Protein AF-A0A0V0QZ44-F1 (afdb_monomer_lite)

Radius of gyration: 33.48 Å; chains: 1; bounding box: 88×103×74 Å

Secondary structure (DSSP, 8-state):
-HHHHHHHHHHHHHHTTEE-S---GGGEEE--GGGTT-EEE--GGG-EE-B-TTT-PBPPP---PPP-S-TTT--HHHHTTPPP-HHHHHHHHHHHHHHHHHSS-TTSS---SSHHHHHHHHHHHHHTS-HHHHTTTS-HHHHHHHHHHHH--TTPPP-HHHHHHHHHHHHHHTT---S---GGGSPPTT--TTTGGGS--S------PPPPPTT-----------HHHHHHHHHHHTTHHHHHHHHHHHHHHHHHHHHHHHHHHHHHHHHHHHHHHHHHHHHHHHHHHHHHHHHTTSSSS-SS-----------

Organism: Pseudocohnilembus persalinus (NCBI:txid266149)

Sequence (315 aa):
MLADQLISRIETIHSKGYIHRDVKPENFLIGMGKSANIIYLIDFGLSKKYRDSRNNQHIPYRENKSLIGTARYATVNSHLGMEQSRRDDIESIGYLLVYFLKGSLPWQGIKATDKQDKYNKIMEKKLSTSSEILCKGLPIEFSIYMSYSRNLKFEEKPDYLYLRKMFKELFVRRNFEWNYMYDWCYPSDNIDLDDISKNNNDQKFDKTYVKKNTDGEIKFKLTINTQGMYEERESKTNNNLLDQRDEFNQHEQMINSDYQKNEENISEEKLQNNYNNDQNNTNSNQNSQQKENSSNNKDTGSMIAQQENVKNDAF

Foldseek 3Di:
DVLLQLLVQLVVVVVVQKGQLADAPVQWDADDDVRNLHIDGDDSVVMDRQADPPPRHGDDKDAPAAQDYDLQLFDLCSLRRIDAASLRSQLSSLSRVLCVVVVDFPLPPDDAPDDNRSSVSSSVSNVPQQLCNSQPPHPCLSSVSNVLSVPADRSHDDPSVVNSVSVVVVCVVVVHDPPSDDPVNDPDPDDPVVVVVPPDDDDDDPDPDDDDDPPPDDDDPPPDPPPVPVVVPPVPPVVVVPVVVVVVVVVVVVVVVVVVVVVVVVVVVVVVVVVVVVVVVVVVVVVVVVVVVVVVPPPPPPDDDDDDDDDDDDD

Structure (mmCIF, N/CA/C/O backbone):
data_AF-A0A0V0QZ44-F1
#
_entry.id   AF-A0A0V0QZ44-F1
#
loop_
_atom_site.group_PDB
_atom_site.id
_atom_site.type_symbol
_atom_site.label_atom_id
_atom_site.label_alt_id
_atom_site.label_comp_id
_atom_site.label_asym_id
_atom_site.label_entity_id
_atom_site.label_seq_id
_atom_site.pdbx_PDB_ins_code
_atom_site.Cartn_x
_atom_site.Cartn_y
_atom_site.Cartn_z
_atom_site.occupancy
_atom_site.B_iso_or_equiv
_atom_site.auth_seq_id
_atom_site.auth_comp_id
_atom_site.auth_asym_id
_atom_site.auth_atom_id
_atom_site.pdbx_PDB_model_num
ATOM 1 N N . MET A 1 1 ? 6.329 -4.165 -13.107 1.00 94.88 1 MET A N 1
ATOM 2 C CA . MET A 1 1 ? 6.607 -5.521 -12.573 1.00 94.88 1 MET A CA 1
ATOM 3 C C . MET A 1 1 ? 6.417 -5.634 -11.057 1.00 94.88 1 MET A C 1
ATOM 5 O O . MET A 1 1 ? 5.597 -6.445 -10.652 1.00 94.88 1 MET A O 1
ATOM 9 N N . LEU A 1 2 ? 7.091 -4.835 -10.210 1.00 97.38 2 LEU A N 1
ATOM 10 C CA . LEU A 1 2 ? 6.949 -4.943 -8.741 1.00 97.38 2 LEU A CA 1
ATOM 11 C C . LEU A 1 2 ? 5.500 -4.821 -8.245 1.00 97.38 2 LEU A C 1
ATOM 13 O O . LEU A 1 2 ? 5.037 -5.709 -7.539 1.00 97.38 2 LEU A O 1
ATOM 17 N N . ALA A 1 3 ? 4.770 -3.779 -8.660 1.00 98.38 3 ALA A N 1
ATOM 18 C CA . ALA A 1 3 ? 3.376 -3.567 -8.254 1.00 98.38 3 ALA A CA 1
ATOM 19 C C . ALA A 1 3 ? 2.485 -4.805 -8.484 1.00 98.38 3 ALA A C 1
ATOM 21 O O . ALA A 1 3 ? 1.726 -5.190 -7.599 1.00 98.38 3 ALA A O 1
ATOM 22 N N . ASP A 1 4 ? 2.638 -5.479 -9.629 1.00 98.56 4 ASP A N 1
ATOM 23 C CA . ASP A 1 4 ? 1.896 -6.703 -9.950 1.00 98.56 4 ASP A CA 1
ATOM 24 C C . ASP A 1 4 ? 2.170 -7.829 -8.942 1.00 98.56 4 ASP A C 1
ATOM 26 O O . ASP A 1 4 ? 1.231 -8.460 -8.450 1.00 98.56 4 ASP A O 1
ATOM 30 N N . GLN A 1 5 ? 3.437 -8.044 -8.572 1.00 98.62 5 GLN A N 1
ATOM 31 C CA . GLN A 1 5 ? 3.792 -9.060 -7.581 1.00 98.62 5 GLN A CA 1
ATOM 32 C C . GLN A 1 5 ? 3.343 -8.679 -6.169 1.00 98.62 5 GLN A C 1
ATOM 34 O O . GLN A 1 5 ? 2.787 -9.531 -5.480 1.00 98.62 5 GLN A O 1
ATOM 39 N N . LEU A 1 6 ? 3.522 -7.423 -5.747 1.00 98.81 6 LEU A N 1
ATOM 40 C CA . LEU A 1 6 ? 3.109 -6.948 -4.420 1.00 98.81 6 LEU A CA 1
ATOM 41 C C . LEU A 1 6 ? 1.602 -7.135 -4.207 1.00 98.81 6 LEU A C 1
ATOM 43 O O . LEU A 1 6 ? 1.189 -7.757 -3.226 1.00 98.81 6 LEU A O 1
ATOM 47 N N . ILE A 1 7 ? 0.788 -6.682 -5.167 1.00 98.88 7 ILE A N 1
ATOM 48 C CA . ILE A 1 7 ? -0.670 -6.855 -5.128 1.00 98.88 7 ILE A CA 1
ATOM 49 C C . ILE A 1 7 ? -1.022 -8.344 -5.116 1.00 98.88 7 ILE A C 1
ATOM 51 O O . ILE A 1 7 ? -1.845 -8.763 -4.308 1.00 98.88 7 ILE A O 1
ATOM 55 N N . SER A 1 8 ? -0.354 -9.165 -5.934 1.00 98.75 8 SER A N 1
ATOM 56 C CA . SER A 1 8 ? -0.600 -10.614 -5.969 1.00 98.75 8 SER A CA 1
ATOM 57 C C . SER A 1 8 ? -0.265 -11.308 -4.637 1.00 98.75 8 SER A C 1
ATOM 59 O O . SER A 1 8 ? -0.958 -12.247 -4.237 1.00 98.75 8 SER A O 1
ATOM 61 N N . ARG A 1 9 ? 0.780 -10.875 -3.914 1.00 98.81 9 ARG A N 1
ATOM 62 C CA . ARG A 1 9 ? 1.111 -11.418 -2.581 1.00 98.81 9 ARG A CA 1
ATOM 63 C C . ARG A 1 9 ? 0.053 -11.057 -1.550 1.00 98.81 9 ARG A C 1
ATOM 65 O O . ARG A 1 9 ? -0.392 -11.938 -0.816 1.00 98.81 9 ARG A O 1
ATOM 72 N N . ILE A 1 10 ? -0.392 -9.805 -1.548 1.00 98.81 10 ILE A N 1
ATOM 73 C CA . ILE A 1 10 ? -1.451 -9.341 -0.651 1.00 98.81 10 ILE A CA 1
ATOM 74 C C . ILE A 1 10 ? -2.798 -10.006 -0.977 1.00 98.81 10 ILE A C 1
ATOM 76 O O . ILE A 1 10 ? -3.489 -10.488 -0.083 1.00 98.81 10 ILE A O 1
ATOM 80 N N . GLU A 1 11 ? -3.150 -10.155 -2.253 1.00 98.81 11 GLU A N 1
ATOM 81 C CA . GLU A 1 11 ? -4.318 -10.933 -2.681 1.00 98.81 11 GLU A CA 1
ATOM 82 C C . GLU A 1 11 ? -4.253 -12.382 -2.173 1.00 98.81 11 GLU A C 1
ATOM 84 O O . GLU A 1 11 ? -5.243 -12.910 -1.660 1.00 98.81 11 GLU A O 1
ATOM 89 N N . THR A 1 12 ? -3.078 -13.015 -2.251 1.00 98.69 12 THR A N 1
ATOM 90 C CA . THR A 1 12 ? -2.892 -14.400 -1.802 1.00 98.69 12 THR A CA 1
ATOM 91 C C . THR A 1 12 ? -3.217 -14.550 -0.316 1.00 98.69 12 THR A C 1
ATOM 93 O O . THR A 1 12 ? -3.980 -15.446 0.046 1.00 98.69 12 THR A O 1
ATOM 96 N N . ILE A 1 13 ? -2.715 -13.671 0.553 1.00 98.44 13 ILE A N 1
ATOM 97 C CA . ILE A 1 13 ? -2.994 -13.759 1.998 1.00 98.44 13 ILE A CA 1
ATOM 98 C C . ILE A 1 13 ? -4.462 -13.435 2.310 1.00 98.44 13 ILE A C 1
ATOM 100 O O . ILE A 1 13 ? -5.097 -14.137 3.104 1.00 98.44 13 ILE A O 1
ATOM 104 N N . HIS A 1 14 ? -5.049 -12.466 1.598 1.00 98.75 14 HIS A N 1
ATOM 105 C CA . HIS A 1 14 ? -6.458 -12.115 1.733 1.00 98.75 14 HIS A CA 1
ATOM 106 C C . HIS A 1 14 ? -7.353 -13.294 1.338 1.00 98.75 14 HIS A C 1
ATOM 108 O O . HIS A 1 14 ? -8.326 -13.605 2.030 1.00 98.75 14 HIS A O 1
ATOM 114 N N . SER A 1 15 ? -6.989 -14.034 0.285 1.00 97.94 15 SER A N 1
ATOM 115 C CA . SER A 1 15 ? -7.704 -15.245 -0.129 1.00 97.94 15 SER A CA 1
ATOM 116 C C . SER A 1 15 ? -7.737 -16.306 0.979 1.00 97.94 15 SER A C 1
ATOM 118 O O . SER A 1 15 ? -8.747 -16.990 1.141 1.00 97.94 15 SER A O 1
ATOM 120 N N . LYS A 1 16 ? -6.696 -16.369 1.820 1.00 97.75 16 LYS A N 1
ATOM 121 C CA . LYS A 1 16 ? -6.611 -17.256 2.992 1.00 97.75 16 LYS A CA 1
ATOM 122 C C . LYS A 1 16 ? -7.323 -16.712 4.236 1.00 97.75 16 LYS A C 1
ATOM 124 O O . LYS A 1 16 ? -7.349 -17.387 5.260 1.00 97.75 16 LYS A O 1
ATOM 129 N N . GLY A 1 17 ? -7.941 -15.533 4.152 1.00 98.31 17 GLY A N 1
ATOM 130 C CA . GLY A 1 17 ? -8.718 -14.929 5.236 1.00 98.31 17 GLY A CA 1
ATOM 131 C C . GLY A 1 17 ? -7.900 -14.094 6.222 1.00 98.31 17 GLY A C 1
ATOM 132 O O . GLY A 1 17 ? -8.405 -13.789 7.303 1.00 98.31 17 GLY A O 1
ATOM 133 N N . TYR A 1 18 ? -6.674 -13.705 5.859 1.00 98.75 18 TYR A N 1
ATOM 134 C CA . TYR A 1 18 ? -5.773 -12.910 6.697 1.00 98.75 18 TYR A CA 1
ATOM 135 C C . TYR A 1 18 ? -5.406 -11.583 6.038 1.00 98.75 18 TYR A C 1
ATOM 137 O O . TYR A 1 18 ? -5.239 -11.535 4.826 1.00 98.75 18 TYR A O 1
ATOM 145 N N . ILE A 1 19 ? -5.261 -10.542 6.854 1.00 98.81 19 ILE A N 1
ATOM 146 C CA . ILE A 1 19 ? -4.637 -9.254 6.511 1.00 98.81 19 ILE A CA 1
ATOM 147 C C . ILE A 1 19 ? -3.239 -9.188 7.137 1.00 98.81 19 ILE A C 1
ATOM 149 O O . ILE A 1 19 ? -3.031 -9.754 8.216 1.00 98.81 19 ILE A O 1
ATOM 153 N N . HIS A 1 20 ? -2.300 -8.509 6.478 1.00 98.81 20 HIS A N 1
ATOM 154 C CA . HIS A 1 20 ? -0.899 -8.403 6.884 1.00 98.81 20 HIS A CA 1
ATOM 155 C C . HIS A 1 20 ? -0.691 -7.400 8.019 1.00 98.81 20 HIS A C 1
ATOM 157 O O . HIS A 1 20 ? -0.062 -7.731 9.022 1.00 98.81 20 HIS A O 1
ATOM 163 N N . ARG A 1 21 ? -1.241 -6.184 7.872 1.00 98.62 21 ARG A N 1
ATOM 164 C CA . ARG A 1 21 ? -1.149 -5.045 8.814 1.00 98.62 21 ARG A CA 1
ATOM 165 C C . ARG A 1 21 ? 0.233 -4.409 9.004 1.00 98.62 21 ARG A C 1
ATOM 167 O O . ARG A 1 21 ? 0.371 -3.485 9.801 1.00 98.62 21 ARG A O 1
ATOM 174 N N . ASP A 1 22 ? 1.252 -4.869 8.281 1.00 98.50 22 ASP A N 1
ATOM 175 C CA . ASP A 1 22 ? 2.591 -4.251 8.277 1.00 98.50 22 ASP A CA 1
ATOM 176 C C . ASP A 1 22 ? 3.244 -4.316 6.891 1.00 98.50 22 ASP A C 1
ATOM 178 O O . ASP A 1 22 ? 4.302 -4.906 6.687 1.00 98.50 22 ASP A O 1
ATOM 182 N N . VAL A 1 23 ? 2.545 -3.782 5.891 1.00 98.69 23 VAL A N 1
ATOM 183 C CA . VAL A 1 23 ? 3.047 -3.677 4.515 1.00 98.69 23 VAL A CA 1
ATOM 184 C C . VAL A 1 23 ? 4.117 -2.583 4.455 1.00 98.69 23 VAL A C 1
ATOM 186 O O . VAL A 1 23 ? 3.821 -1.401 4.630 1.00 98.69 23 VAL A O 1
ATOM 189 N N . LYS A 1 24 ? 5.367 -2.981 4.210 1.00 98.44 24 LYS A N 1
ATOM 190 C CA . LYS A 1 24 ? 6.551 -2.106 4.166 1.00 98.44 24 LYS A CA 1
ATOM 191 C C . LYS A 1 24 ? 7.665 -2.752 3.330 1.00 98.44 24 LYS A C 1
ATOM 193 O O . LYS A 1 24 ? 7.617 -3.974 3.170 1.00 98.44 24 LYS A O 1
ATOM 198 N N . PRO A 1 25 ? 8.651 -1.993 2.806 1.00 98.38 25 PRO A N 1
ATOM 199 C CA . PRO A 1 25 ? 9.698 -2.551 1.948 1.00 98.38 25 PRO A CA 1
ATOM 200 C C . PRO A 1 25 ? 10.418 -3.747 2.576 1.00 98.38 25 PRO A C 1
ATOM 202 O O . PRO A 1 25 ? 10.665 -4.736 1.901 1.00 98.38 25 PRO A O 1
ATOM 205 N N . GLU A 1 26 ? 10.699 -3.681 3.877 1.00 98.31 26 GLU A N 1
ATOM 206 C CA . GLU A 1 26 ? 11.495 -4.673 4.604 1.00 98.31 26 GLU A CA 1
ATOM 207 C C . GLU A 1 26 ? 10.817 -6.051 4.683 1.00 98.31 26 GLU A C 1
ATOM 209 O O . GLU A 1 26 ? 11.495 -7.060 4.853 1.00 98.31 26 GLU A O 1
ATOM 214 N N . ASN A 1 27 ? 9.490 -6.102 4.520 1.00 98.75 27 ASN A N 1
ATOM 215 C CA . ASN A 1 27 ? 8.718 -7.345 4.535 1.00 98.75 27 ASN A CA 1
ATOM 216 C C . ASN A 1 27 ? 8.553 -7.964 3.136 1.00 98.75 27 ASN A C 1
ATOM 218 O O . ASN A 1 27 ? 7.910 -9.007 3.001 1.00 98.75 27 ASN A O 1
ATOM 222 N N . PHE A 1 28 ? 9.133 -7.352 2.097 1.00 98.50 28 PHE A N 1
ATOM 223 C CA . PHE A 1 28 ? 9.180 -7.909 0.750 1.00 98.50 28 PHE A CA 1
ATOM 224 C C . PHE A 1 28 ? 10.614 -8.261 0.363 1.00 98.50 28 PHE A C 1
ATOM 226 O O . PHE A 1 28 ? 11.455 -7.387 0.176 1.00 98.50 28 PHE A O 1
ATOM 233 N N . LEU A 1 29 ? 10.882 -9.556 0.207 1.00 98.12 29 LEU A N 1
ATOM 234 C CA . LEU A 1 29 ? 12.208 -10.068 -0.133 1.00 98.12 29 LEU A CA 1
ATOM 235 C C . LEU A 1 29 ? 12.260 -10.582 -1.567 1.00 98.12 29 LEU A C 1
ATOM 237 O O . LEU A 1 29 ? 11.267 -11.066 -2.106 1.00 98.12 29 LEU A O 1
ATOM 241 N N . ILE A 1 30 ? 13.441 -10.522 -2.170 1.00 97.31 30 ILE A N 1
ATOM 242 C CA . ILE A 1 30 ? 13.706 -11.095 -3.490 1.00 97.31 30 ILE A CA 1
ATOM 243 C C . ILE A 1 30 ? 14.233 -12.520 -3.289 1.00 97.31 30 ILE A C 1
ATOM 245 O O . ILE A 1 30 ? 15.061 -12.763 -2.409 1.00 97.31 30 ILE A O 1
ATOM 249 N N . GLY A 1 31 ? 13.738 -13.477 -4.075 1.00 94.75 31 GLY A N 1
ATOM 250 C CA . GLY A 1 31 ? 14.253 -14.845 -4.049 1.00 94.75 31 GLY A CA 1
ATOM 251 C C . GLY A 1 31 ? 15.719 -14.933 -4.485 1.00 94.75 31 GLY A C 1
ATOM 252 O O . GLY A 1 31 ? 16.280 -14.007 -5.057 1.00 94.75 31 GLY A O 1
ATOM 253 N N . MET A 1 32 ? 16.353 -16.079 -4.249 1.00 92.31 32 MET A N 1
ATOM 254 C CA . MET A 1 32 ? 17.732 -16.327 -4.687 1.00 92.31 32 MET A CA 1
ATOM 255 C C . MET A 1 32 ? 17.779 -17.294 -5.875 1.00 92.31 32 MET A C 1
ATOM 257 O O . MET A 1 32 ? 16.864 -18.097 -6.083 1.00 92.31 32 MET A O 1
ATOM 261 N N . GLY A 1 33 ? 18.864 -17.236 -6.653 1.00 92.81 33 GLY A N 1
ATOM 262 C CA . GLY A 1 33 ? 19.114 -18.148 -7.771 1.00 92.81 33 GLY A CA 1
ATOM 263 C C . GLY A 1 33 ? 17.983 -18.134 -8.803 1.00 92.81 33 GLY A C 1
ATOM 264 O O . GLY A 1 33 ? 17.652 -17.091 -9.359 1.00 92.81 33 GLY A O 1
ATOM 265 N N . LYS A 1 34 ? 17.354 -19.293 -9.036 1.00 92.06 34 LYS A N 1
ATOM 266 C CA . LYS A 1 34 ? 16.246 -19.441 -10.002 1.00 92.06 34 LYS A CA 1
ATOM 267 C C . LYS A 1 34 ? 14.992 -18.632 -9.644 1.00 92.06 34 LYS A C 1
ATOM 269 O O . LYS A 1 34 ? 14.146 -18.441 -10.509 1.00 92.06 34 LYS A O 1
ATOM 274 N N . SER A 1 35 ? 14.878 -18.163 -8.401 1.00 93.12 35 SER A N 1
ATOM 275 C CA . SER A 1 35 ? 13.759 -17.346 -7.920 1.00 93.12 35 SER A CA 1
ATOM 276 C C . SER A 1 35 ? 14.112 -15.860 -7.802 1.00 93.12 35 SER A C 1
ATOM 278 O O . SER A 1 35 ? 13.363 -15.117 -7.172 1.00 93.12 35 SER A O 1
ATOM 280 N N . ALA A 1 36 ? 15.229 -15.403 -8.382 1.00 93.12 36 ALA A N 1
ATOM 281 C CA . ALA A 1 36 ? 15.686 -14.009 -8.297 1.00 93.12 36 ALA A CA 1
ATOM 282 C C . ALA A 1 36 ? 14.719 -12.979 -8.905 1.00 93.12 36 ALA A C 1
ATOM 284 O O . ALA A 1 36 ? 14.812 -11.789 -8.619 1.00 93.12 36 ALA A O 1
ATOM 285 N N . ASN A 1 37 ? 13.752 -13.424 -9.705 1.00 93.06 37 ASN A N 1
ATOM 286 C CA . ASN A 1 37 ? 12.679 -12.588 -10.232 1.00 93.06 37 ASN A CA 1
ATOM 287 C C . ASN A 1 37 ? 11.392 -12.611 -9.388 1.00 93.06 37 ASN A C 1
ATOM 289 O O . ASN A 1 37 ? 10.422 -11.944 -9.757 1.00 93.06 37 ASN A O 1
ATOM 293 N N . ILE A 1 38 ? 11.350 -13.379 -8.295 1.00 96.25 38 ILE A N 1
ATOM 294 C CA . ILE A 1 38 ? 10.166 -13.580 -7.452 1.00 96.25 38 ILE A CA 1
ATOM 295 C C . ILE A 1 38 ? 10.276 -12.722 -6.194 1.00 96.25 38 ILE A C 1
ATOM 297 O O . ILE A 1 38 ? 11.247 -12.819 -5.447 1.00 96.25 38 ILE A O 1
ATOM 301 N N . ILE A 1 39 ? 9.230 -11.938 -5.927 1.00 97.94 39 ILE A N 1
ATOM 302 C CA . ILE A 1 39 ? 9.061 -11.228 -4.657 1.00 97.94 39 ILE A CA 1
ATOM 303 C C . ILE A 1 39 ? 8.302 -12.123 -3.678 1.00 97.94 39 ILE A C 1
ATOM 305 O O . ILE A 1 39 ? 7.266 -12.691 -4.030 1.00 97.94 39 ILE A O 1
ATOM 309 N N . TYR A 1 40 ? 8.794 -12.234 -2.452 1.00 98.50 40 TYR A N 1
ATOM 310 C CA . TYR A 1 40 ? 8.195 -12.950 -1.330 1.00 98.50 40 TYR A CA 1
ATOM 311 C C . TYR A 1 40 ? 7.688 -11.952 -0.297 1.00 98.50 40 TYR A C 1
ATOM 313 O O . TYR A 1 40 ? 8.328 -10.934 -0.070 1.00 98.50 40 TYR A O 1
ATOM 321 N N . LEU A 1 41 ? 6.553 -12.258 0.329 1.00 98.69 41 LEU A N 1
ATOM 322 C CA . LEU A 1 41 ? 6.050 -11.529 1.491 1.00 98.69 41 LEU A CA 1
ATOM 323 C C . LEU A 1 41 ? 6.375 -12.342 2.748 1.00 98.69 41 LEU A C 1
ATOM 325 O O . LEU A 1 41 ? 6.107 -13.547 2.777 1.00 98.69 41 LEU A O 1
ATOM 329 N N . ILE A 1 42 ? 6.958 -11.691 3.748 1.00 98.44 42 ILE A N 1
ATOM 330 C CA . ILE A 1 42 ? 7.397 -12.296 5.010 1.00 98.44 42 ILE A CA 1
ATOM 331 C C . ILE A 1 42 ? 6.826 -11.537 6.217 1.00 98.44 42 ILE A C 1
ATOM 333 O O . ILE A 1 42 ? 6.178 -10.514 6.052 1.00 98.44 42 ILE A O 1
ATOM 337 N N . ASP A 1 43 ? 7.130 -12.033 7.419 1.00 97.94 43 ASP A N 1
ATOM 338 C CA . ASP A 1 43 ? 6.753 -11.442 8.710 1.00 97.94 43 ASP A CA 1
ATOM 339 C C . ASP A 1 43 ? 5.238 -11.312 8.941 1.00 97.94 43 ASP A C 1
ATOM 341 O O . ASP A 1 43 ? 4.632 -10.242 8.944 1.00 97.94 43 ASP A O 1
ATOM 345 N N . PHE A 1 44 ? 4.627 -12.458 9.241 1.00 98.25 44 PHE A N 1
ATOM 346 C CA . PHE A 1 44 ? 3.216 -12.553 9.606 1.00 98.25 44 PHE A CA 1
ATOM 347 C C . PHE A 1 44 ? 2.955 -12.266 11.096 1.00 98.25 44 PHE A C 1
ATOM 349 O O . PHE A 1 44 ? 1.848 -12.523 11.574 1.00 98.25 44 PHE A O 1
ATOM 356 N N . GLY A 1 45 ? 3.931 -11.740 11.851 1.00 98.06 45 GLY A N 1
ATOM 357 C CA . GLY A 1 45 ? 3.811 -11.535 13.302 1.00 98.06 45 GLY A CA 1
ATOM 358 C C . GLY A 1 45 ? 2.691 -10.567 13.693 1.00 98.06 45 GLY A C 1
ATOM 359 O O . GLY A 1 45 ? 2.080 -10.703 14.752 1.00 98.06 45 GLY A O 1
ATOM 360 N N . LEU A 1 46 ? 2.368 -9.626 12.803 1.00 97.94 46 LEU A N 1
ATOM 361 C CA . LEU A 1 46 ? 1.254 -8.692 12.960 1.00 97.94 46 LEU A CA 1
ATOM 362 C C . LEU A 1 46 ? 0.018 -9.087 12.151 1.00 97.94 46 LEU A C 1
ATOM 364 O O . LEU A 1 46 ? -0.986 -8.383 12.221 1.00 97.94 46 LEU A O 1
ATOM 368 N N . SER A 1 47 ? 0.022 -10.208 11.434 1.00 98.44 47 SER A N 1
ATOM 369 C CA . SER A 1 47 ? -1.137 -10.615 10.639 1.00 98.44 47 SER A CA 1
ATOM 370 C C . SER A 1 47 ? -2.350 -10.950 11.508 1.00 98.44 47 SER A C 1
ATOM 372 O O . SER A 1 47 ? -2.238 -11.324 12.677 1.00 98.44 47 SER A O 1
ATOM 374 N N . LYS A 1 48 ? -3.551 -10.799 10.946 1.00 98.00 48 LYS A N 1
ATOM 375 C CA . LYS A 1 48 ? -4.811 -11.064 11.656 1.00 98.00 48 LYS A CA 1
ATOM 376 C C . LYS A 1 48 ? -5.846 -11.675 10.727 1.00 98.00 48 LYS A C 1
ATOM 378 O O . LYS A 1 48 ? -5.971 -11.273 9.574 1.00 98.00 48 LYS A O 1
ATOM 383 N N . LYS A 1 49 ? -6.623 -12.626 11.245 1.00 98.19 49 LYS A N 1
ATOM 384 C CA . LYS A 1 49 ? -7.778 -13.180 10.535 1.00 98.19 49 LYS A CA 1
ATOM 385 C C . LYS A 1 49 ? -8.866 -12.105 10.429 1.00 98.19 49 LYS A C 1
ATOM 387 O O . LYS A 1 49 ? -9.305 -11.589 11.456 1.00 98.19 49 LYS A O 1
ATOM 392 N N . TYR A 1 50 ? -9.279 -11.766 9.210 1.00 98.56 50 TYR A N 1
ATOM 393 C CA . TYR A 1 50 ? -10.300 -10.739 8.955 1.00 98.56 50 TYR A CA 1
ATOM 394 C C . TYR A 1 50 ? -11.665 -11.333 8.585 1.00 98.56 50 TYR A C 1
ATOM 396 O O . TYR A 1 50 ? -12.659 -10.614 8.572 1.00 98.56 50 TYR A O 1
ATOM 404 N N . ARG A 1 51 ? -11.730 -12.636 8.288 1.00 97.50 51 ARG A N 1
ATOM 405 C CA . ARG A 1 51 ? -12.989 -13.343 8.032 1.00 97.50 51 ARG A CA 1
ATOM 406 C C . ARG A 1 51 ? -12.960 -14.782 8.528 1.00 97.50 51 ARG A C 1
ATOM 408 O O . ARG A 1 51 ? -11.898 -15.407 8.536 1.00 97.50 51 ARG A O 1
ATOM 415 N N . ASP A 1 52 ? -14.109 -15.327 8.909 1.00 94.88 52 ASP A N 1
ATOM 416 C CA . ASP A 1 52 ? -14.243 -16.759 9.202 1.00 94.88 52 ASP A CA 1
ATOM 417 C C . ASP A 1 52 ? -14.081 -17.574 7.903 1.00 94.88 52 ASP A C 1
ATOM 419 O O . ASP A 1 52 ? -14.543 -17.200 6.829 1.00 94.88 52 ASP A O 1
ATOM 423 N N . SER A 1 53 ? -13.347 -18.681 7.994 1.00 91.81 53 SER A N 1
ATOM 424 C CA . SER A 1 53 ? -12.961 -19.515 6.851 1.00 91.81 53 SER A CA 1
ATOM 425 C C . SER A 1 53 ? -14.088 -20.410 6.328 1.00 91.81 53 SER A C 1
ATOM 427 O O . SER A 1 53 ? -13.966 -20.945 5.233 1.00 91.81 53 SER A O 1
ATOM 429 N N . ARG A 1 54 ? -15.159 -20.604 7.103 1.00 93.06 54 ARG A N 1
ATOM 430 C CA . ARG A 1 54 ? -16.298 -21.471 6.775 1.00 93.06 54 ARG A CA 1
ATOM 431 C C . ARG A 1 54 ? -17.413 -20.696 6.090 1.00 93.06 54 ARG A C 1
ATOM 433 O O . ARG A 1 54 ? -17.928 -21.150 5.078 1.00 93.06 54 ARG A O 1
ATOM 440 N N . ASN A 1 55 ? -17.779 -19.536 6.633 1.00 94.56 55 ASN A N 1
ATOM 441 C CA . ASN A 1 55 ? -18.909 -18.737 6.144 1.00 94.56 55 ASN A CA 1
ATOM 442 C C . ASN A 1 55 ? -18.486 -17.406 5.494 1.00 94.56 55 ASN A C 1
ATOM 444 O O . ASN A 1 55 ? -19.347 -16.642 5.072 1.00 94.56 55 ASN A O 1
ATOM 448 N N . ASN A 1 56 ? -17.180 -17.117 5.408 1.00 93.81 56 ASN A N 1
ATOM 449 C CA . ASN A 1 56 ? -16.625 -15.863 4.886 1.00 93.81 56 ASN A CA 1
ATOM 450 C C . ASN A 1 56 ? -17.101 -14.588 5.609 1.00 93.81 56 ASN A C 1
ATOM 452 O O . ASN A 1 56 ? -16.889 -13.493 5.085 1.00 93.81 56 ASN A O 1
ATOM 456 N N . GLN A 1 57 ? -17.683 -14.703 6.807 1.00 97.62 57 GLN A N 1
ATOM 457 C CA . GLN A 1 57 ? -18.161 -13.558 7.577 1.00 97.62 57 GLN A CA 1
ATOM 458 C C . GLN A 1 57 ? -16.992 -12.668 7.990 1.00 97.62 57 GLN A C 1
ATOM 460 O O . GLN A 1 57 ? -16.029 -13.149 8.593 1.00 97.62 57 GLN A O 1
ATOM 465 N N . HIS A 1 58 ? -17.083 -11.380 7.663 1.00 98.69 58 HIS A N 1
ATOM 466 C CA . HIS A 1 58 ? -16.073 -10.386 8.005 1.00 98.69 58 HIS A CA 1
ATOM 467 C C . HIS A 1 58 ? -16.047 -10.118 9.518 1.00 98.69 58 HIS A C 1
ATOM 469 O O . HIS A 1 58 ? -17.063 -10.238 10.205 1.00 98.69 58 HIS A O 1
ATOM 475 N N . ILE A 1 59 ? -14.881 -9.750 10.054 1.00 98.38 59 ILE A N 1
ATOM 476 C CA . ILE A 1 59 ? -14.778 -9.246 11.427 1.00 98.38 59 ILE A CA 1
ATOM 477 C C . ILE A 1 59 ? -15.634 -7.981 11.583 1.00 98.38 59 ILE A C 1
ATOM 479 O O . ILE A 1 59 ? -15.706 -7.189 10.643 1.00 98.38 59 ILE A O 1
ATOM 483 N N . PRO A 1 60 ? -16.249 -7.754 12.757 1.00 97.94 60 PRO A N 1
ATOM 484 C CA . PRO A 1 60 ? -17.023 -6.544 12.987 1.00 97.94 60 PRO A CA 1
ATOM 485 C C . PRO A 1 60 ? -16.114 -5.316 12.986 1.00 97.94 60 PRO A C 1
ATOM 487 O O . PRO A 1 60 ? -14.963 -5.379 13.435 1.00 97.94 60 PRO A O 1
ATOM 490 N N . TYR A 1 61 ? -16.661 -4.190 12.541 1.00 98.00 61 TYR A N 1
ATOM 491 C CA . TYR A 1 61 ? -16.006 -2.897 12.669 1.00 98.00 61 TYR A CA 1
ATOM 492 C C . TYR A 1 61 ? -15.776 -2.548 14.146 1.00 98.00 61 TYR A C 1
ATOM 494 O O . TYR A 1 61 ? -16.621 -2.817 15.005 1.00 98.00 61 TYR A O 1
ATOM 502 N N . ARG A 1 62 ? -14.604 -1.987 14.453 1.00 97.38 62 ARG A N 1
ATOM 503 C CA . ARG A 1 62 ? -14.217 -1.542 15.798 1.00 97.38 62 ARG A CA 1
ATOM 504 C C . ARG A 1 62 ? -13.348 -0.298 15.690 1.00 97.38 62 ARG A C 1
ATOM 506 O O . ARG A 1 62 ? -12.595 -0.157 14.732 1.00 97.38 62 ARG A O 1
ATOM 513 N N . GLU A 1 63 ? -13.397 0.532 16.716 1.00 96.88 63 GLU A N 1
ATOM 514 C CA . GLU A 1 63 ? -12.544 1.713 16.874 1.00 96.88 63 GLU A CA 1
ATOM 515 C C . GLU A 1 63 ? -11.665 1.566 18.125 1.00 96.88 63 GLU A C 1
ATOM 517 O O . GLU A 1 63 ? -11.614 0.490 18.741 1.00 96.88 63 GLU A O 1
ATOM 522 N N . ASN A 1 64 ? -10.969 2.640 18.508 1.00 95.12 64 ASN A N 1
ATOM 523 C CA . ASN A 1 64 ? -10.102 2.706 19.688 1.00 95.12 64 ASN A CA 1
ATOM 524 C C . ASN A 1 64 ? -8.988 1.644 19.689 1.00 95.12 64 ASN A C 1
ATOM 526 O O . ASN A 1 64 ? -8.579 1.129 20.733 1.00 95.12 64 ASN A O 1
ATOM 530 N N . LYS A 1 65 ? -8.495 1.277 18.503 1.00 95.56 65 LYS A N 1
ATOM 531 C CA . LYS A 1 65 ? -7.298 0.453 18.334 1.00 95.56 65 LYS A CA 1
ATOM 532 C C . LYS A 1 65 ? -6.052 1.316 18.440 1.00 95.56 65 LYS A C 1
ATOM 534 O O . LYS A 1 65 ? -5.998 2.423 17.921 1.00 95.56 65 LYS A O 1
ATOM 539 N N . SER A 1 66 ? -5.015 0.782 19.072 1.00 93.12 66 SER A N 1
ATOM 540 C CA . SER A 1 66 ? -3.684 1.368 18.944 1.00 93.12 66 SER A CA 1
ATOM 541 C C . SER A 1 66 ? -3.161 1.151 17.526 1.00 93.12 66 SER A C 1
ATOM 543 O O . SER A 1 66 ? -3.430 0.112 16.916 1.00 93.12 66 SER A O 1
ATOM 545 N N . LEU A 1 67 ? -2.372 2.104 17.029 1.00 93.38 67 LEU A N 1
ATOM 546 C CA . LEU A 1 67 ? -1.663 1.957 15.763 1.00 93.38 67 LEU A CA 1
ATOM 547 C C . LEU A 1 67 ? -0.775 0.702 15.805 1.00 93.38 67 LEU A C 1
ATOM 549 O O . LEU A 1 67 ? 0.064 0.551 16.696 1.00 93.38 67 LEU A O 1
ATOM 553 N N . ILE A 1 68 ? -0.953 -0.179 14.823 1.00 92.69 68 ILE A N 1
ATOM 554 C CA . ILE A 1 68 ? -0.136 -1.381 14.618 1.00 92.69 68 ILE A CA 1
ATOM 555 C C . ILE A 1 68 ? 0.610 -1.236 13.292 1.00 92.69 68 ILE A C 1
ATOM 557 O O . ILE A 1 68 ? 0.072 -0.685 12.330 1.00 92.69 68 ILE A O 1
ATOM 561 N N . GLY A 1 69 ? 1.840 -1.750 13.259 1.00 93.81 69 GLY A N 1
ATOM 562 C CA . GLY A 1 69 ? 2.713 -1.701 12.094 1.00 93.81 69 GLY A CA 1
ATOM 563 C C . GLY A 1 69 ? 3.473 -0.382 11.972 1.00 93.81 69 GLY A C 1
ATOM 564 O O . GLY A 1 69 ? 3.572 0.429 12.899 1.00 93.81 69 GLY A O 1
ATOM 565 N N . THR A 1 70 ? 4.064 -0.175 10.804 1.00 96.44 70 THR A N 1
ATOM 566 C CA . THR A 1 70 ? 4.964 0.949 10.551 1.00 96.44 70 THR A CA 1
ATOM 567 C C . THR A 1 70 ? 4.185 2.217 10.186 1.00 96.44 70 THR A C 1
ATOM 569 O O . THR A 1 70 ? 3.650 2.339 9.086 1.00 96.44 70 THR A O 1
ATOM 572 N N . ALA A 1 71 ? 4.190 3.224 11.071 1.00 97.06 71 ALA A N 1
ATOM 573 C CA . ALA A 1 71 ? 3.435 4.483 10.924 1.00 97.06 71 ALA A CA 1
ATOM 574 C C . ALA A 1 71 ? 3.594 5.196 9.563 1.00 97.06 71 ALA A C 1
ATOM 576 O O . ALA A 1 71 ? 2.663 5.855 9.082 1.00 97.06 71 ALA A O 1
ATOM 577 N N . ARG A 1 72 ? 4.770 5.052 8.931 1.00 98.12 72 ARG A N 1
ATOM 578 C CA . ARG A 1 72 ? 5.073 5.600 7.602 1.00 98.12 72 ARG A CA 1
ATOM 579 C C . ARG A 1 72 ? 4.122 5.053 6.534 1.00 98.12 72 ARG A C 1
ATOM 581 O O . ARG A 1 72 ? 3.626 5.845 5.737 1.00 98.12 72 ARG A O 1
ATOM 588 N N . TYR A 1 73 ? 3.822 3.758 6.564 1.00 98.44 73 TYR A N 1
ATOM 589 C CA . TYR A 1 73 ? 3.005 3.072 5.558 1.00 98.44 73 TYR A CA 1
ATOM 590 C C . TYR A 1 73 ? 1.577 2.778 6.040 1.00 98.44 73 TYR A C 1
ATOM 592 O O . TYR A 1 73 ? 0.717 2.524 5.216 1.00 98.44 73 TYR A O 1
ATOM 600 N N . ALA A 1 74 ? 1.290 2.899 7.340 1.00 98.06 74 ALA A N 1
ATOM 601 C CA . ALA A 1 74 ? -0.058 2.707 7.883 1.00 98.06 74 ALA A CA 1
ATOM 602 C C . ALA A 1 74 ? -1.095 3.700 7.313 1.00 98.06 74 ALA A C 1
ATOM 604 O O . ALA A 1 74 ? -0.783 4.872 7.100 1.00 98.06 74 ALA A O 1
ATOM 605 N N . THR A 1 75 ? -2.338 3.269 7.117 1.00 98.31 75 THR A N 1
ATOM 606 C CA . THR A 1 75 ? -3.427 4.116 6.597 1.00 98.31 75 THR A CA 1
ATOM 607 C C . THR A 1 75 ? -3.882 5.188 7.579 1.00 98.31 75 THR A C 1
ATOM 609 O O . THR A 1 75 ? -3.619 5.106 8.781 1.00 98.31 75 THR A O 1
ATOM 612 N N . VAL A 1 76 ? -4.612 6.189 7.077 1.00 97.94 76 VAL A N 1
ATOM 613 C CA . VAL A 1 76 ? -5.291 7.180 7.932 1.00 97.94 76 VAL A CA 1
ATOM 614 C C . VAL A 1 76 ? -6.257 6.491 8.903 1.00 97.94 76 VAL A C 1
ATOM 616 O O . VAL A 1 76 ? -6.252 6.814 10.085 1.00 97.94 76 VAL A O 1
ATOM 619 N N . ASN A 1 77 ? -7.003 5.480 8.443 1.00 97.75 77 ASN A N 1
ATOM 620 C CA . ASN A 1 77 ? -7.904 4.690 9.291 1.00 97.75 77 ASN A CA 1
ATOM 621 C C . ASN A 1 77 ? -7.164 4.042 10.473 1.00 97.75 77 ASN A C 1
ATOM 623 O O . ASN A 1 77 ? -7.640 4.090 11.605 1.00 97.75 77 ASN A O 1
ATOM 627 N N . SER A 1 78 ? -5.977 3.480 10.225 1.00 97.25 78 SER A N 1
ATOM 628 C CA . SER A 1 78 ? -5.140 2.877 11.268 1.00 97.25 78 SER A CA 1
ATOM 629 C C . SER A 1 78 ? -4.643 3.915 12.284 1.00 97.25 78 SER A C 1
ATOM 631 O O . SER A 1 78 ? -4.633 3.645 13.485 1.00 97.25 78 SER A O 1
ATOM 633 N N . HIS A 1 79 ? -4.286 5.125 11.831 1.00 97.81 79 HIS A N 1
ATOM 634 C CA . HIS A 1 79 ? -3.930 6.244 12.720 1.00 97.81 79 HIS A 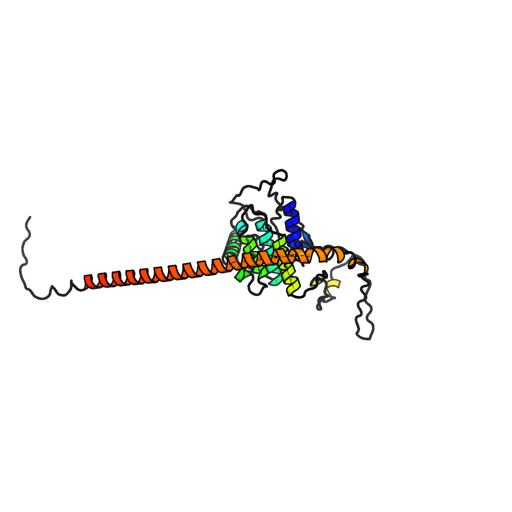CA 1
ATOM 635 C C . HIS A 1 79 ? -5.109 6.727 13.572 1.00 97.81 79 HIS A C 1
ATOM 637 O O . HIS A 1 79 ? -4.915 7.033 14.744 1.00 97.81 79 HIS A O 1
ATOM 643 N N . LEU A 1 80 ? -6.325 6.715 13.021 1.00 97.00 80 LEU A N 1
ATOM 644 C CA . LEU A 1 80 ? -7.570 7.021 13.739 1.00 97.00 80 LEU A CA 1
ATOM 645 C C . LEU A 1 80 ? -8.022 5.893 14.686 1.00 97.00 80 LEU A C 1
ATOM 647 O O . LEU A 1 80 ? -9.068 5.995 15.322 1.00 97.00 80 LEU A O 1
ATOM 651 N N . GLY A 1 81 ? -7.263 4.799 14.778 1.00 97.38 81 GLY A N 1
ATOM 652 C CA . GLY A 1 81 ? -7.584 3.666 15.640 1.00 97.38 81 GLY A CA 1
ATOM 653 C C . GLY A 1 81 ? -8.764 2.827 15.154 1.00 97.38 81 GLY A C 1
ATOM 654 O O . GLY A 1 81 ? -9.372 2.102 15.944 1.00 97.38 81 GLY A O 1
ATOM 655 N N . MET A 1 82 ? -9.092 2.892 13.865 1.00 98.25 82 MET A N 1
ATOM 656 C CA . MET A 1 82 ? -10.077 2.004 13.258 1.00 98.25 82 MET A CA 1
ATOM 657 C C . MET A 1 82 ? -9.477 0.609 13.052 1.00 98.25 82 MET A C 1
ATOM 659 O O . MET A 1 82 ? -8.287 0.445 12.774 1.00 98.25 82 MET A O 1
ATOM 663 N N . GLU A 1 83 ? -10.308 -0.422 13.187 1.00 98.44 83 GLU A N 1
ATOM 664 C CA . GLU A 1 83 ? -9.925 -1.799 12.893 1.00 98.44 83 GLU A CA 1
ATOM 665 C C . GLU A 1 83 ? -9.481 -1.911 11.430 1.00 98.44 83 GLU A C 1
ATOM 667 O O . GLU A 1 83 ? -10.140 -1.405 10.521 1.00 98.44 83 GLU A O 1
ATOM 672 N N . GLN A 1 84 ? -8.345 -2.571 11.211 1.00 98.69 84 GLN A N 1
ATOM 673 C CA . GLN A 1 84 ? -7.799 -2.749 9.870 1.00 98.69 84 GLN A CA 1
ATOM 674 C C . GLN A 1 84 ? -8.512 -3.885 9.131 1.00 98.69 84 GLN A C 1
ATOM 676 O O . GLN A 1 84 ? -8.957 -4.869 9.728 1.00 98.69 84 GLN A O 1
ATOM 681 N N . SER A 1 85 ? -8.564 -3.759 7.811 1.00 98.75 85 SER A N 1
ATOM 682 C CA . SER A 1 85 ? -9.146 -4.712 6.867 1.00 98.75 85 SER A CA 1
ATOM 683 C C . SER A 1 85 ? -8.317 -4.755 5.578 1.00 98.75 85 SER A C 1
ATOM 685 O O . SER A 1 85 ? -7.240 -4.169 5.490 1.00 98.75 85 SER A O 1
ATOM 687 N N . ARG A 1 86 ? -8.814 -5.447 4.548 1.00 98.88 86 ARG A N 1
ATOM 688 C CA . ARG A 1 86 ? -8.104 -5.609 3.267 1.00 98.88 86 ARG A CA 1
ATOM 689 C C . ARG A 1 86 ? -7.746 -4.286 2.593 1.00 98.88 86 ARG A C 1
ATOM 691 O O . ARG A 1 86 ? -6.714 -4.211 1.928 1.00 98.88 86 ARG A O 1
ATOM 698 N N . ARG A 1 87 ? -8.595 -3.262 2.738 1.00 98.75 87 ARG A N 1
ATOM 699 C CA . ARG A 1 87 ? -8.347 -1.936 2.152 1.00 98.75 87 ARG A CA 1
ATOM 700 C C . ARG A 1 87 ? -7.069 -1.306 2.692 1.00 98.75 87 ARG A C 1
ATOM 702 O O . ARG A 1 87 ? -6.371 -0.625 1.952 1.00 98.75 87 ARG A O 1
ATOM 709 N N . ASP A 1 88 ? -6.734 -1.593 3.949 1.00 98.81 88 ASP A N 1
ATOM 710 C CA . ASP A 1 88 ? -5.596 -0.981 4.619 1.00 98.81 88 ASP A CA 1
ATOM 711 C C . ASP A 1 88 ? -4.263 -1.527 4.088 1.00 98.81 88 ASP A C 1
ATOM 713 O O . ASP A 1 88 ? -3.334 -0.755 3.846 1.00 98.81 88 ASP A O 1
ATOM 717 N N . ASP A 1 89 ? -4.184 -2.829 3.795 1.00 98.88 89 ASP A N 1
ATOM 718 C CA . ASP A 1 89 ? -3.020 -3.419 3.117 1.00 98.88 89 ASP A CA 1
ATOM 719 C C . ASP A 1 89 ? -2.878 -2.892 1.673 1.00 98.88 89 ASP A C 1
ATOM 721 O O . ASP A 1 89 ? -1.766 -2.630 1.211 1.00 98.88 89 ASP A O 1
ATOM 725 N N . ILE A 1 90 ? -3.998 -2.692 0.963 1.00 98.88 90 ILE A N 1
ATOM 726 C CA . ILE A 1 90 ? -4.008 -2.157 -0.408 1.00 98.88 90 ILE A CA 1
ATOM 727 C C . ILE A 1 90 ? -3.552 -0.696 -0.450 1.00 98.88 90 ILE A C 1
ATOM 729 O O . ILE A 1 90 ? -2.675 -0.370 -1.251 1.00 98.88 90 ILE A O 1
ATOM 733 N N . GLU A 1 91 ? -4.067 0.172 0.419 1.00 98.88 91 GLU A N 1
ATOM 734 C CA . GLU A 1 91 ? -3.612 1.567 0.522 1.00 98.88 91 GLU A CA 1
ATOM 735 C C . GLU A 1 91 ? -2.126 1.637 0.917 1.00 98.88 91 GLU A C 1
ATOM 737 O O . GLU A 1 91 ? -1.365 2.426 0.351 1.00 98.88 91 GLU A O 1
ATOM 742 N N . SER A 1 92 ? -1.674 0.750 1.812 1.00 98.88 92 SER A N 1
ATOM 743 C CA . SER A 1 92 ? -0.266 0.671 2.221 1.00 98.88 92 SER A CA 1
ATOM 744 C C . SER A 1 92 ? 0.674 0.300 1.064 1.00 98.88 92 SER A C 1
ATOM 746 O O . SER A 1 92 ? 1.762 0.874 0.962 1.00 98.88 92 SER A O 1
ATOM 748 N N . ILE A 1 93 ? 0.260 -0.584 0.139 1.00 98.88 93 ILE A N 1
ATOM 749 C CA . ILE A 1 93 ? 0.997 -0.821 -1.121 1.00 98.88 93 ILE A CA 1
ATOM 750 C C . ILE A 1 93 ? 1.094 0.478 -1.936 1.00 98.88 93 ILE A C 1
ATOM 752 O O . ILE A 1 93 ? 2.146 0.765 -2.501 1.00 98.88 93 ILE A O 1
ATOM 756 N N . GLY A 1 94 ? 0.038 1.289 -1.983 1.00 98.81 94 GLY A N 1
ATOM 757 C CA . GLY A 1 94 ? 0.053 2.569 -2.694 1.00 98.81 94 GLY A CA 1
ATOM 758 C C . GLY A 1 94 ? 1.126 3.518 -2.154 1.00 98.81 94 GLY A C 1
ATOM 759 O O . GLY A 1 94 ? 1.946 4.033 -2.918 1.00 98.81 94 GLY A O 1
ATOM 760 N N . TYR A 1 95 ? 1.210 3.666 -0.828 1.00 98.88 95 TYR A N 1
ATOM 761 C CA . TYR A 1 95 ? 2.289 4.429 -0.190 1.00 98.88 95 TYR A CA 1
ATOM 762 C C . TYR A 1 95 ? 3.676 3.857 -0.488 1.00 98.88 95 TYR A C 1
ATOM 764 O O . TYR A 1 95 ? 4.610 4.624 -0.712 1.00 98.88 95 TYR A O 1
ATOM 772 N N . LEU A 1 96 ? 3.817 2.531 -0.517 1.00 98.56 96 LEU A N 1
ATOM 773 C CA . LEU A 1 96 ? 5.069 1.853 -0.850 1.00 98.56 96 LEU A CA 1
ATOM 774 C C . LEU A 1 96 ? 5.522 2.155 -2.289 1.00 98.56 96 LEU A C 1
ATOM 776 O O . LEU A 1 96 ? 6.683 2.487 -2.518 1.00 98.56 96 LEU A O 1
ATOM 780 N N . LEU A 1 97 ? 4.600 2.096 -3.249 1.00 98.75 97 LEU A N 1
ATOM 781 C CA . LEU A 1 97 ? 4.878 2.385 -4.655 1.00 98.75 97 LEU A CA 1
ATOM 782 C C . LEU A 1 97 ? 5.269 3.852 -4.877 1.00 98.75 97 LEU A C 1
ATOM 784 O O . LEU A 1 97 ? 6.250 4.130 -5.566 1.00 98.75 97 LEU A O 1
ATOM 788 N N . VAL A 1 98 ? 4.548 4.790 -4.256 1.00 98.75 98 VAL A N 1
ATOM 789 C CA . VAL A 1 98 ? 4.899 6.219 -4.307 1.00 98.75 98 VAL A CA 1
ATOM 790 C C . VAL A 1 98 ? 6.257 6.467 -3.649 1.00 98.75 98 VAL A C 1
ATOM 792 O O . VAL A 1 98 ? 7.063 7.229 -4.179 1.00 98.75 98 VAL A O 1
ATOM 795 N N . TYR A 1 99 ? 6.533 5.803 -2.524 1.00 98.69 99 TYR A N 1
ATOM 796 C CA . TYR A 1 99 ? 7.820 5.884 -1.838 1.00 98.69 99 TYR A CA 1
ATOM 797 C C . TYR A 1 99 ? 8.980 5.446 -2.740 1.00 98.69 99 TYR A C 1
ATOM 799 O O . TYR A 1 99 ? 9.970 6.168 -2.818 1.00 98.69 99 TYR A O 1
ATOM 807 N N . PHE A 1 100 ? 8.852 4.330 -3.464 1.00 98.38 100 PHE A N 1
ATOM 808 C CA . PHE A 1 100 ? 9.893 3.882 -4.394 1.00 98.38 100 PHE A CA 1
ATOM 809 C C . PHE A 1 100 ? 10.153 4.883 -5.523 1.00 98.38 100 PHE A C 1
ATOM 811 O O . PHE A 1 100 ? 11.304 5.135 -5.857 1.00 98.38 100 PHE A O 1
ATOM 818 N N . LEU A 1 101 ? 9.104 5.492 -6.079 1.00 98.12 101 LEU A N 1
ATOM 819 C CA . LEU A 1 101 ? 9.243 6.418 -7.208 1.00 98.12 101 LEU A CA 1
ATOM 820 C C . LEU A 1 101 ? 9.734 7.812 -6.808 1.00 98.12 101 LEU A C 1
ATOM 822 O O . LEU A 1 101 ? 10.378 8.485 -7.607 1.00 98.12 101 LEU A O 1
ATOM 826 N N . LYS A 1 102 ? 9.408 8.272 -5.596 1.00 97.88 102 LYS A N 1
ATOM 827 C CA . LYS A 1 102 ? 9.752 9.625 -5.121 1.00 97.88 102 LYS A CA 1
ATOM 828 C C . LYS A 1 102 ? 10.925 9.639 -4.139 1.00 97.88 102 LYS A C 1
ATOM 830 O O . LYS A 1 102 ? 11.345 10.713 -3.717 1.00 97.88 102 LYS A O 1
ATOM 835 N N . GLY A 1 103 ? 11.404 8.472 -3.704 1.00 97.50 103 GLY A N 1
ATOM 836 C CA . GLY A 1 103 ? 12.442 8.293 -2.680 1.00 97.50 103 GLY A CA 1
ATOM 837 C C . GLY A 1 103 ? 12.008 8.652 -1.251 1.00 97.50 103 GLY A C 1
ATOM 838 O O . GLY A 1 103 ? 12.656 8.264 -0.278 1.00 97.50 103 GLY A O 1
ATOM 839 N N . SER A 1 104 ? 10.906 9.388 -1.092 1.00 97.62 104 SER A N 1
ATOM 840 C CA . SER A 1 104 ? 10.349 9.779 0.199 1.00 97.62 104 SER A CA 1
ATOM 841 C C . SER A 1 104 ? 8.843 10.046 0.122 1.00 97.62 104 SER A C 1
ATOM 843 O O . SER A 1 104 ? 8.279 10.294 -0.944 1.00 97.62 104 SER A O 1
ATOM 845 N N . LEU A 1 105 ? 8.188 9.998 1.280 1.00 98.50 105 LEU A N 1
ATOM 846 C CA . LEU A 1 105 ? 6.795 10.372 1.490 1.00 98.50 105 LEU A CA 1
ATOM 847 C C . LEU A 1 105 ? 6.709 11.715 2.237 1.00 98.50 105 LEU A C 1
ATOM 849 O O . LEU A 1 105 ? 7.543 11.969 3.112 1.00 98.50 105 LEU A O 1
ATOM 853 N N . PRO A 1 106 ? 5.675 12.546 1.986 1.00 98.25 106 PRO A N 1
ATOM 854 C CA . PRO A 1 106 ? 5.563 13.900 2.553 1.00 98.25 106 PRO A CA 1
ATOM 855 C C . PRO A 1 106 ? 5.526 13.989 4.086 1.00 98.25 106 PRO A C 1
ATOM 857 O O . PRO A 1 106 ? 5.667 15.075 4.640 1.00 98.25 106 PRO A O 1
ATOM 860 N N . TRP A 1 107 ? 5.293 12.867 4.767 1.00 98.38 107 TRP A N 1
ATOM 861 C CA . TRP A 1 107 ? 5.241 12.744 6.227 1.00 98.38 107 TRP A CA 1
ATOM 862 C C . TRP A 1 107 ? 6.506 12.114 6.837 1.00 98.38 107 TRP A C 1
ATOM 864 O O . TRP A 1 107 ? 6.502 11.686 7.992 1.00 98.38 107 TRP A O 1
ATOM 874 N N . GLN A 1 108 ? 7.603 12.018 6.082 1.00 97.25 108 GLN A N 1
ATOM 875 C CA . GLN A 1 108 ? 8.911 11.630 6.618 1.00 97.25 108 GLN A CA 1
ATOM 876 C C . GLN A 1 108 ? 9.643 12.825 7.244 1.00 97.25 108 GLN A C 1
ATOM 878 O O . GLN A 1 108 ? 9.433 13.969 6.864 1.00 97.25 108 GLN A O 1
ATOM 883 N N . GLY A 1 109 ? 10.509 12.553 8.229 1.00 94.56 109 GLY A N 1
ATOM 884 C CA . GLY A 1 109 ? 11.346 13.583 8.862 1.00 94.56 109 GLY A CA 1
ATOM 885 C C . GLY A 1 109 ? 10.607 14.562 9.785 1.00 94.56 109 GLY A C 1
ATOM 886 O O . GLY A 1 109 ? 11.211 15.525 10.250 1.00 94.56 109 GLY A O 1
ATOM 887 N N . ILE A 1 110 ? 9.324 14.323 10.080 1.00 95.00 110 ILE A N 1
ATOM 888 C CA . ILE A 1 110 ? 8.536 15.166 10.985 1.00 95.00 110 ILE A CA 1
ATOM 889 C C . ILE A 1 110 ? 9.149 15.155 12.392 1.00 95.00 110 ILE A C 1
ATOM 891 O O . ILE A 1 110 ? 9.327 14.094 13.002 1.00 95.00 110 ILE A O 1
ATOM 895 N N . LYS A 1 111 ? 9.436 16.357 12.907 1.00 94.88 111 LYS A N 1
ATOM 896 C CA . LYS A 1 111 ? 9.878 16.585 14.287 1.00 94.88 111 LYS A CA 1
ATOM 897 C C . LYS A 1 111 ? 8.680 16.558 15.237 1.00 94.88 111 LYS A C 1
ATOM 899 O O . LYS A 1 111 ? 7.649 17.182 14.976 1.00 94.88 111 LYS A O 1
ATOM 904 N N . ALA A 1 112 ? 8.840 15.860 16.352 1.00 95.56 112 ALA A N 1
ATOM 905 C CA . ALA A 1 112 ? 7.805 15.675 17.356 1.00 95.56 112 ALA A CA 1
ATOM 906 C C . ALA A 1 112 ? 8.413 15.623 18.758 1.00 95.56 112 ALA A C 1
ATOM 908 O O . ALA A 1 112 ? 9.588 15.280 18.898 1.00 95.56 112 ALA A O 1
ATOM 909 N N . THR A 1 113 ? 7.617 15.967 19.766 1.00 96.00 113 THR A N 1
ATOM 910 C CA . THR A 1 113 ? 8.025 15.948 21.179 1.00 96.00 113 THR A CA 1
ATOM 911 C C . THR A 1 113 ? 8.096 14.530 21.728 1.00 96.00 113 THR A C 1
ATOM 913 O O . THR A 1 113 ? 9.013 14.188 22.467 1.00 96.00 113 THR A O 1
ATOM 916 N N . ASP A 1 114 ? 7.149 13.690 21.323 1.00 96.00 114 ASP A N 1
ATOM 917 C CA . ASP A 1 114 ? 7.040 12.299 21.732 1.00 96.00 114 ASP A CA 1
ATOM 918 C C . ASP A 1 114 ? 6.444 11.437 20.606 1.00 96.00 114 ASP A C 1
ATOM 920 O O . ASP A 1 114 ? 6.220 11.881 19.474 1.00 96.00 114 ASP A O 1
ATOM 924 N N . LYS A 1 115 ? 6.228 10.153 20.904 1.00 93.25 115 LYS A N 1
ATOM 925 C CA . LYS A 1 115 ? 5.715 9.172 19.943 1.00 93.25 115 LYS A CA 1
ATOM 926 C C . LYS A 1 115 ? 4.275 9.466 19.510 1.00 93.25 115 LYS A C 1
ATOM 928 O O . LYS A 1 115 ? 3.962 9.252 18.340 1.00 93.25 115 LYS A O 1
ATOM 933 N N . GLN A 1 116 ? 3.422 9.934 20.418 1.00 94.00 116 GLN A N 1
ATOM 934 C CA . GLN A 1 116 ? 2.020 10.219 20.123 1.00 94.00 116 GLN A CA 1
ATOM 935 C C . GLN A 1 116 ? 1.900 11.478 19.263 1.00 94.00 116 GLN A C 1
ATOM 937 O O . GLN A 1 116 ? 1.241 11.439 18.226 1.00 94.00 116 GLN A O 1
ATOM 942 N N . ASP A 1 117 ? 2.616 12.547 19.620 1.00 96.25 117 ASP A N 1
ATOM 943 C CA . ASP A 1 117 ? 2.724 13.767 18.809 1.00 96.25 117 ASP A CA 1
ATOM 944 C C . ASP A 1 117 ? 3.247 13.443 17.399 1.00 96.25 117 ASP A C 1
ATOM 946 O O . ASP A 1 117 ? 2.715 13.910 16.390 1.00 96.25 117 ASP A O 1
ATOM 950 N N . LYS A 1 118 ? 4.232 12.540 17.296 1.00 96.44 118 LYS A N 1
ATOM 951 C CA . LYS A 1 118 ? 4.751 12.083 16.000 1.00 96.44 118 LYS A CA 1
ATOM 952 C C . LYS A 1 118 ? 3.682 11.405 15.150 1.00 96.44 118 LYS A C 1
ATOM 954 O O . LYS A 1 118 ? 3.624 11.654 13.946 1.00 96.44 118 LYS A O 1
ATOM 959 N N . TYR A 1 119 ? 2.873 10.529 15.739 1.00 95.94 119 TYR A N 1
ATOM 960 C CA . TYR A 1 119 ? 1.806 9.831 15.020 1.00 95.94 119 TYR A CA 1
ATOM 961 C C . TYR A 1 119 ? 0.693 10.784 14.594 1.00 95.94 119 TYR A C 1
ATOM 963 O O . TYR A 1 119 ? 0.311 10.755 13.425 1.00 95.94 119 TYR A O 1
ATOM 971 N N . ASN A 1 120 ? 0.282 11.699 15.473 1.00 96.69 120 ASN A N 1
ATOM 972 C CA . ASN A 1 120 ? -0.712 12.724 15.158 1.00 96.69 120 ASN A CA 1
ATOM 973 C C . ASN A 1 120 ? -0.261 13.598 13.978 1.00 96.69 120 ASN A C 1
ATOM 975 O O . ASN A 1 120 ? -0.986 13.725 12.996 1.00 96.69 120 ASN A O 1
ATOM 979 N N . LYS A 1 121 ? 0.980 14.098 13.987 1.00 98.19 121 LYS A N 1
ATOM 980 C CA . LYS A 1 121 ? 1.511 14.914 12.880 1.00 98.19 121 LYS A CA 1
ATOM 981 C C . LYS A 1 121 ? 1.647 14.143 11.566 1.00 98.19 121 LYS A C 1
ATOM 983 O O . LYS A 1 121 ? 1.415 14.699 10.492 1.00 98.19 121 LYS A O 1
ATOM 988 N N . ILE A 1 122 ? 2.025 12.861 11.616 1.00 98.25 122 ILE A N 1
ATOM 989 C CA . ILE A 1 122 ? 2.033 11.999 10.421 1.00 98.25 122 ILE A CA 1
ATOM 990 C C . ILE A 1 122 ? 0.610 11.852 9.870 1.00 98.25 122 ILE A C 1
ATOM 992 O O . ILE A 1 122 ? 0.416 11.972 8.661 1.00 98.25 122 ILE A O 1
ATOM 996 N N . MET A 1 123 ? -0.372 11.608 10.739 1.00 98.00 123 MET A N 1
ATOM 997 C CA . MET A 1 123 ? -1.782 11.477 10.373 1.00 98.00 123 MET A CA 1
ATOM 998 C C . MET A 1 123 ? -2.331 12.766 9.752 1.00 98.00 123 MET A C 1
ATOM 1000 O O . MET A 1 123 ? -2.888 12.718 8.658 1.00 98.00 123 MET A O 1
ATOM 1004 N N . GLU A 1 124 ? -2.119 13.920 10.385 1.00 98.25 124 GLU A N 1
ATOM 1005 C CA . GLU A 1 124 ? -2.518 15.235 9.864 1.00 98.25 124 GLU A CA 1
ATOM 1006 C C . GLU A 1 124 ? -1.901 15.506 8.490 1.00 98.25 124 GLU A C 1
ATOM 1008 O O . GLU A 1 124 ? -2.573 15.968 7.561 1.00 98.25 124 GLU A O 1
ATOM 1013 N N . LYS A 1 125 ? -0.621 15.155 8.312 1.00 98.56 125 LYS A N 1
ATOM 1014 C CA . LYS A 1 125 ? 0.046 15.297 7.019 1.00 98.56 125 LYS A CA 1
ATOM 1015 C C . LYS A 1 125 ? -0.544 14.363 5.959 1.00 98.56 125 LYS A C 1
ATOM 1017 O O . LYS A 1 125 ? -0.634 14.760 4.800 1.00 98.56 125 LYS A O 1
ATOM 1022 N N . LYS A 1 126 ? -0.968 13.150 6.326 1.00 98.56 126 LYS A N 1
ATOM 1023 C CA . LYS A 1 126 ? -1.661 12.217 5.420 1.00 98.56 126 LYS A CA 1
ATOM 1024 C C . LYS A 1 126 ? -3.041 12.732 5.012 1.00 98.56 126 LYS A C 1
ATOM 1026 O O . LYS A 1 126 ? -3.342 12.715 3.824 1.00 98.56 126 LYS A O 1
ATOM 1031 N N . LEU A 1 127 ? -3.827 13.231 5.967 1.00 97.81 127 LEU A N 1
ATOM 1032 C CA . LEU A 1 127 ? -5.154 13.816 5.737 1.00 97.81 127 LEU A CA 1
ATOM 1033 C C . LEU A 1 127 ? -5.098 15.042 4.819 1.00 97.81 127 LEU A C 1
ATOM 1035 O O . LEU A 1 127 ? -5.891 15.161 3.893 1.00 97.81 127 LEU A O 1
ATOM 1039 N N . SER A 1 128 ? -4.119 15.923 5.034 1.00 98.06 128 SER A N 1
ATOM 1040 C CA . SER A 1 128 ? -3.922 17.131 4.219 1.00 98.06 128 SER A CA 1
ATOM 1041 C C . SER A 1 128 ? -3.261 16.876 2.857 1.00 98.06 128 SER A C 1
ATOM 1043 O O . SER A 1 128 ? -3.088 17.809 2.074 1.00 98.06 128 SER A O 1
ATOM 1045 N N . THR A 1 129 ? -2.880 15.631 2.548 1.00 98.38 129 THR A N 1
ATOM 1046 C CA . THR A 1 129 ? -2.256 15.270 1.268 1.00 98.38 129 THR A CA 1
ATOM 1047 C C . THR A 1 129 ? -3.219 14.429 0.425 1.00 98.38 129 THR A C 1
ATOM 1049 O O . THR A 1 129 ? -3.341 13.209 0.601 1.00 98.38 129 THR A O 1
ATOM 1052 N N . SER A 1 130 ? -3.874 15.082 -0.540 1.00 98.31 130 SER A N 1
ATOM 1053 C CA . SER A 1 130 ? -4.754 14.412 -1.506 1.00 98.31 130 SER A CA 1
ATOM 1054 C C . SER A 1 130 ? -3.996 13.385 -2.361 1.00 98.31 130 SER A C 1
ATOM 1056 O O . SER A 1 130 ? -2.760 13.389 -2.423 1.00 98.31 130 SER A O 1
ATOM 1058 N N . SER A 1 131 ? -4.728 12.481 -3.018 1.00 98.38 131 SER A N 1
ATOM 1059 C CA . SER A 1 131 ? -4.135 11.453 -3.885 1.00 98.38 131 SER A CA 1
ATOM 1060 C C . SER A 1 131 ? -3.356 12.079 -5.048 1.00 98.38 131 SER A C 1
ATOM 1062 O O . SER A 1 131 ? -2.284 11.597 -5.412 1.00 98.38 131 SER A O 1
ATOM 1064 N N . GLU A 1 132 ? -3.861 13.182 -5.597 1.00 98.06 132 GLU A N 1
ATOM 1065 C CA . GLU A 1 132 ? -3.285 13.957 -6.699 1.00 98.06 132 GLU A CA 1
ATOM 1066 C C . GLU A 1 132 ? -2.007 14.671 -6.251 1.00 98.06 132 GLU A C 1
ATOM 1068 O O . GLU A 1 132 ? -0.992 14.619 -6.943 1.00 98.06 132 GLU A O 1
ATOM 1073 N N . ILE A 1 133 ? -2.015 15.289 -5.063 1.00 98.38 133 ILE A N 1
ATOM 1074 C CA . ILE A 1 133 ? -0.830 15.956 -4.505 1.00 98.38 133 ILE A CA 1
ATOM 1075 C C . ILE A 1 133 ? 0.263 14.927 -4.207 1.00 98.38 133 ILE A C 1
ATOM 1077 O O . ILE A 1 133 ? 1.423 15.127 -4.579 1.00 98.38 133 ILE A O 1
ATOM 1081 N N . LEU A 1 134 ? -0.099 13.809 -3.570 1.00 98.56 134 LEU A N 1
ATOM 1082 C CA . LEU A 1 134 ? 0.831 12.725 -3.260 1.00 98.56 134 LEU A CA 1
ATOM 1083 C C . LEU A 1 134 ? 1.511 12.209 -4.537 1.00 98.56 134 LEU A C 1
ATOM 1085 O O . LEU A 1 134 ? 2.743 12.103 -4.598 1.00 98.56 134 LEU A O 1
ATOM 1089 N N . CYS A 1 135 ? 0.711 11.967 -5.575 1.00 98.69 135 CYS A N 1
ATOM 1090 C CA . CYS A 1 135 ? 1.148 11.385 -6.840 1.00 98.69 135 CYS A CA 1
ATOM 1091 C C . CYS A 1 135 ? 1.564 12.422 -7.891 1.00 98.69 135 CYS A C 1
ATOM 1093 O O . CYS A 1 135 ? 1.825 12.052 -9.032 1.00 98.69 135 CYS A O 1
ATOM 1095 N N . LYS A 1 136 ? 1.681 13.710 -7.539 1.00 98.31 136 LYS A N 1
ATOM 1096 C CA . LYS A 1 136 ? 2.090 14.756 -8.485 1.00 98.31 136 LYS A CA 1
ATOM 1097 C C . LYS A 1 136 ? 3.413 14.385 -9.162 1.00 98.31 136 LYS A C 1
ATOM 1099 O O . LYS A 1 136 ? 4.392 14.077 -8.470 1.00 98.31 136 LYS A O 1
ATOM 1104 N N . GLY A 1 137 ? 3.416 14.440 -10.496 1.00 97.75 137 GLY A N 1
ATOM 1105 C CA . GLY A 1 137 ? 4.550 14.084 -11.358 1.00 97.75 137 GLY A CA 1
ATOM 1106 C C . GLY A 1 137 ? 4.669 12.592 -11.693 1.00 97.75 137 GLY A C 1
ATOM 1107 O O . GLY A 1 137 ? 5.533 12.225 -12.482 1.00 97.75 137 GLY A O 1
ATOM 1108 N N . LEU A 1 138 ? 3.821 11.734 -11.120 1.00 98.56 138 LEU A N 1
ATOM 1109 C CA . LEU A 1 138 ? 3.746 10.312 -11.454 1.00 98.56 138 LEU A CA 1
ATOM 1110 C C . LEU A 1 138 ? 2.661 10.061 -12.518 1.00 98.56 138 LEU A C 1
ATOM 1112 O O . LEU A 1 138 ? 1.786 10.909 -12.711 1.00 98.56 138 LEU A O 1
ATOM 1116 N N . PRO A 1 139 ? 2.688 8.903 -13.204 1.00 98.56 139 PRO A N 1
ATOM 1117 C CA . PRO A 1 139 ? 1.576 8.463 -14.047 1.00 98.56 139 PRO A CA 1
ATOM 1118 C C . PRO A 1 139 ? 0.234 8.471 -13.289 1.00 98.56 139 PRO A C 1
ATOM 1120 O O . PRO A 1 139 ? 0.193 8.216 -12.082 1.00 98.56 139 PRO A O 1
ATOM 1123 N N . ILE A 1 140 ? -0.865 8.771 -13.986 1.00 98.38 140 ILE A N 1
ATOM 1124 C CA . ILE A 1 140 ? -2.188 8.978 -13.370 1.00 98.38 140 ILE A CA 1
ATOM 1125 C C . ILE A 1 140 ? -2.690 7.745 -12.604 1.00 98.38 140 ILE A C 1
ATOM 1127 O O . ILE A 1 140 ? -3.383 7.873 -11.597 1.00 98.38 140 ILE A O 1
ATOM 1131 N N . GLU A 1 141 ? -2.253 6.554 -13.008 1.00 98.69 141 GLU A N 1
ATOM 1132 C CA . GLU A 1 141 ? -2.581 5.261 -12.406 1.00 98.69 141 GLU A CA 1
ATOM 1133 C C . GLU A 1 141 ? -2.235 5.209 -10.916 1.00 98.69 141 GLU A C 1
ATOM 1135 O O . GLU A 1 141 ? -2.932 4.558 -10.145 1.00 98.69 141 GLU A O 1
ATOM 1140 N N . PHE A 1 142 ? -1.192 5.920 -10.475 1.00 98.75 142 PHE A N 1
ATOM 1141 C CA . PHE A 1 142 ? -0.843 5.992 -9.054 1.00 98.75 142 PHE A CA 1
ATOM 1142 C C . PHE A 1 142 ? -1.876 6.797 -8.260 1.00 98.75 142 PHE A C 1
ATOM 1144 O O . PHE A 1 142 ? -2.252 6.396 -7.160 1.00 98.75 142 PHE A O 1
ATOM 1151 N N . SER A 1 143 ? -2.378 7.897 -8.826 1.00 98.62 143 SER A N 1
ATOM 1152 C CA . SER A 1 143 ? -3.444 8.688 -8.205 1.00 98.62 143 SER A CA 1
ATOM 1153 C C . SER A 1 143 ? -4.758 7.905 -8.178 1.00 98.62 143 SER A C 1
ATOM 1155 O O . SER A 1 143 ? -5.393 7.831 -7.127 1.00 98.62 143 SER A O 1
ATOM 1157 N N . ILE A 1 144 ? -5.098 7.225 -9.280 1.00 98.69 144 ILE A N 1
ATOM 1158 C CA . ILE A 1 144 ? -6.264 6.334 -9.374 1.00 98.69 144 ILE A CA 1
ATOM 1159 C C . ILE A 1 144 ? -6.166 5.205 -8.343 1.00 98.69 144 ILE A C 1
ATOM 1161 O O . ILE A 1 144 ? -7.121 4.980 -7.606 1.00 98.69 144 ILE A O 1
ATOM 1165 N N . TYR A 1 145 ? -5.011 4.539 -8.222 1.00 98.88 145 TYR A N 1
ATOM 1166 C CA . TYR A 1 145 ? -4.774 3.502 -7.213 1.00 98.88 145 TYR A CA 1
ATOM 1167 C C . TYR A 1 145 ? -5.023 4.029 -5.794 1.00 98.88 145 TYR A C 1
ATOM 1169 O O . TYR A 1 145 ? -5.733 3.404 -5.002 1.00 98.88 145 TYR A O 1
ATOM 1177 N N . MET A 1 146 ? -4.442 5.188 -5.463 1.00 98.75 146 MET A N 1
ATOM 1178 C CA . MET A 1 146 ? -4.586 5.794 -4.140 1.00 98.75 146 MET A CA 1
ATOM 1179 C C . MET A 1 146 ? -6.045 6.141 -3.847 1.00 98.75 146 MET A C 1
ATOM 1181 O O . MET A 1 146 ? -6.560 5.757 -2.797 1.00 98.75 146 MET A O 1
ATOM 1185 N N . SER A 1 147 ? -6.729 6.804 -4.778 1.00 98.62 147 SER A N 1
ATOM 1186 C CA . SER A 1 147 ? -8.141 7.158 -4.632 1.00 98.62 147 SER A CA 1
ATOM 1187 C C . SER A 1 147 ? -9.037 5.924 -4.543 1.00 98.62 147 SER A C 1
ATOM 1189 O O . SER A 1 147 ? -9.900 5.878 -3.672 1.00 98.62 147 SER A O 1
ATOM 1191 N N . TYR A 1 148 ? -8.793 4.887 -5.345 1.00 98.81 148 TYR A N 1
ATOM 1192 C CA . TYR A 1 148 ? -9.490 3.604 -5.236 1.00 98.81 148 TYR A CA 1
ATOM 1193 C C . TYR A 1 148 ? -9.334 3.005 -3.833 1.00 98.81 148 TYR A C 1
ATOM 1195 O O . TYR A 1 148 ? -10.319 2.720 -3.158 1.00 98.81 148 TYR A O 1
ATOM 1203 N N . SER A 1 149 ? -8.091 2.874 -3.358 1.00 98.56 149 SER A N 1
ATOM 1204 C CA . SER A 1 149 ? -7.787 2.233 -2.074 1.00 98.56 149 SER A CA 1
ATOM 1205 C C . SER A 1 149 ? -8.424 2.938 -0.871 1.00 98.56 149 SER A C 1
ATOM 1207 O O . SER A 1 149 ? -8.924 2.268 0.030 1.00 98.56 149 SER A O 1
ATOM 1209 N N . ARG A 1 150 ? -8.477 4.277 -0.898 1.00 98.19 150 ARG A N 1
ATOM 1210 C CA . ARG A 1 150 ? -9.070 5.119 0.154 1.00 98.19 150 ARG A CA 1
ATOM 1211 C C . ARG A 1 150 ? -10.598 5.049 0.198 1.00 98.19 150 ARG A C 1
ATOM 1213 O O . ARG A 1 150 ? -11.174 5.240 1.265 1.00 98.19 150 ARG A O 1
ATOM 1220 N N . ASN A 1 151 ? -11.244 4.779 -0.937 1.00 98.31 151 ASN A N 1
ATOM 1221 C CA . ASN A 1 151 ? -12.706 4.729 -1.052 1.00 98.31 151 ASN A CA 1
ATOM 1222 C C . ASN A 1 151 ? -13.305 3.338 -0.794 1.00 98.31 151 ASN A C 1
ATOM 1224 O O . ASN A 1 151 ? -14.522 3.218 -0.665 1.00 98.31 151 ASN A O 1
ATOM 1228 N N . LEU A 1 152 ? -12.477 2.296 -0.670 1.00 98.69 152 LEU A N 1
ATOM 1229 C CA . LEU A 1 152 ? -12.943 0.960 -0.302 1.00 98.69 152 LEU A CA 1
ATOM 1230 C C . LEU A 1 152 ? -13.651 0.974 1.062 1.00 98.69 152 LEU A C 1
ATOM 1232 O O . LEU A 1 152 ? -13.119 1.444 2.081 1.00 98.69 152 LEU A O 1
ATOM 1236 N N . LYS A 1 153 ? -14.839 0.371 1.120 1.00 98.62 153 LYS A N 1
ATOM 1237 C CA . LYS A 1 153 ? -15.545 0.151 2.389 1.00 98.62 153 LYS A CA 1
ATOM 1238 C C . LYS A 1 153 ? -14.801 -0.892 3.227 1.00 98.62 153 LYS A C 1
ATOM 1240 O O . LYS A 1 153 ? -14.052 -1.718 2.712 1.00 98.62 153 LYS A O 1
ATOM 1245 N N . PHE A 1 154 ? -15.024 -0.873 4.540 1.00 98.69 154 PHE A N 1
ATOM 1246 C CA . PHE A 1 154 ? -14.328 -1.749 5.492 1.00 98.69 154 PHE A CA 1
ATOM 1247 C C . PHE A 1 154 ? -14.434 -3.245 5.140 1.00 98.69 154 PHE A C 1
ATOM 1249 O O . PHE A 1 154 ? -13.452 -3.976 5.216 1.00 98.69 154 PHE A O 1
ATOM 1256 N N . GLU A 1 155 ? -15.609 -3.695 4.700 1.00 98.56 155 GLU A N 1
ATOM 1257 C CA . GLU A 1 155 ? -15.851 -5.100 4.349 1.00 98.56 155 GLU A CA 1
ATOM 1258 C C . GLU A 1 155 ? -15.694 -5.389 2.851 1.00 98.56 155 GLU A C 1
ATOM 1260 O O . GLU A 1 155 ? -15.869 -6.528 2.410 1.00 98.56 155 GLU A O 1
ATOM 1265 N N . GLU A 1 156 ? -15.357 -4.383 2.047 1.00 98.56 156 GLU A N 1
ATOM 1266 C CA . GLU A 1 156 ? -15.292 -4.515 0.598 1.00 98.56 156 GLU A CA 1
ATOM 1267 C C . GLU A 1 156 ? -14.133 -5.421 0.177 1.00 98.56 156 GLU A C 1
ATOM 1269 O O . GLU A 1 156 ? -13.065 -5.457 0.800 1.00 98.56 156 GLU A O 1
ATOM 1274 N N . LYS A 1 157 ? -14.353 -6.214 -0.874 1.00 98.62 157 LYS A N 1
ATOM 1275 C CA . LYS A 1 157 ? -13.286 -6.988 -1.507 1.00 98.62 157 LYS A CA 1
ATOM 1276 C C . LYS A 1 157 ? -12.621 -6.087 -2.556 1.00 98.62 157 LYS A C 1
ATOM 1278 O O . LYS A 1 157 ? -13.299 -5.744 -3.517 1.00 98.62 157 LYS A O 1
ATOM 1283 N N . PRO A 1 158 ? -11.320 -5.769 -2.428 1.00 98.81 158 PRO A N 1
ATOM 1284 C CA . PRO A 1 158 ? -10.596 -5.082 -3.488 1.00 98.81 158 PRO A CA 1
ATOM 1285 C C . PRO A 1 158 ? -10.643 -5.872 -4.802 1.00 98.81 158 PRO A C 1
ATOM 1287 O O . PRO A 1 158 ? -10.508 -7.100 -4.806 1.00 98.81 158 PRO A O 1
ATOM 1290 N N . ASP A 1 159 ? -10.766 -5.164 -5.915 1.00 98.75 159 ASP A N 1
ATOM 1291 C CA . ASP A 1 159 ? -10.592 -5.698 -7.258 1.00 98.75 159 ASP A CA 1
ATOM 1292 C C . ASP A 1 159 ? -9.097 -5.730 -7.599 1.00 98.75 159 ASP A C 1
ATOM 1294 O O . ASP A 1 159 ? -8.523 -4.836 -8.224 1.00 98.75 159 ASP A O 1
ATOM 1298 N N . TYR A 1 160 ? -8.430 -6.781 -7.127 1.00 98.81 160 TYR A N 1
ATOM 1299 C CA . TYR A 1 160 ? -6.999 -6.983 -7.354 1.00 98.81 160 TYR A CA 1
ATOM 1300 C C . TYR A 1 160 ? -6.651 -7.127 -8.842 1.00 98.81 160 TYR A C 1
ATOM 1302 O O . TYR A 1 160 ? -5.518 -6.838 -9.235 1.00 98.81 160 TYR A O 1
ATOM 1310 N N . LEU A 1 161 ? -7.588 -7.600 -9.673 1.00 98.44 161 LEU A N 1
ATOM 1311 C CA . LEU A 1 161 ? -7.359 -7.756 -11.105 1.00 98.44 161 LEU A CA 1
ATOM 1312 C C . LEU A 1 161 ? -7.320 -6.389 -11.780 1.00 98.44 161 LEU A C 1
ATOM 1314 O O . LEU A 1 161 ? -6.349 -6.116 -12.485 1.00 98.44 161 LEU A O 1
ATOM 1318 N N . TYR A 1 162 ? -8.297 -5.525 -11.500 1.00 98.56 162 TYR A N 1
ATOM 1319 C CA . TYR A 1 162 ? -8.319 -4.138 -11.962 1.00 98.56 162 TYR A CA 1
ATOM 1320 C C . TYR A 1 162 ? -7.022 -3.404 -11.599 1.00 98.56 162 TYR A C 1
ATOM 1322 O O . TYR A 1 162 ? -6.335 -2.875 -12.475 1.00 98.56 162 TYR A O 1
ATOM 1330 N N . LEU A 1 163 ? -6.614 -3.467 -10.326 1.00 98.75 163 LEU A N 1
ATOM 1331 C CA . LEU A 1 163 ? -5.407 -2.783 -9.850 1.00 98.75 163 LEU A CA 1
ATOM 1332 C C . LEU A 1 163 ? -4.132 -3.259 -10.562 1.00 98.75 163 LEU A C 1
ATOM 1334 O O . LEU A 1 163 ? -3.265 -2.450 -10.895 1.00 98.75 163 LEU A O 1
ATOM 1338 N N . ARG A 1 164 ? -4.000 -4.567 -10.820 1.00 98.69 164 ARG A N 1
ATOM 1339 C CA . ARG A 1 164 ? -2.850 -5.116 -11.559 1.00 98.69 164 ARG A CA 1
ATOM 1340 C C . ARG A 1 164 ? -2.917 -4.798 -13.050 1.00 98.69 164 ARG A C 1
ATOM 1342 O O . ARG A 1 164 ? -1.883 -4.476 -13.634 1.00 98.69 164 ARG A O 1
ATOM 1349 N N . LYS A 1 165 ? -4.104 -4.890 -13.659 1.00 98.19 165 LYS A N 1
ATOM 1350 C CA . LYS A 1 165 ? -4.336 -4.604 -15.082 1.00 98.19 165 LYS A CA 1
ATOM 1351 C C . LYS A 1 165 ? -3.940 -3.167 -15.410 1.00 98.19 165 LYS A C 1
ATOM 1353 O O . LYS A 1 165 ? -3.124 -2.973 -16.304 1.00 98.19 165 LYS A O 1
ATOM 1358 N N . MET A 1 166 ? -4.368 -2.207 -14.596 1.00 98.44 166 MET A N 1
ATOM 1359 C CA . MET A 1 166 ? -4.008 -0.795 -14.735 1.00 98.44 166 MET A CA 1
ATOM 1360 C C . MET A 1 166 ? -2.484 -0.576 -14.830 1.00 98.44 166 MET A C 1
ATOM 1362 O O . MET A 1 166 ? -1.993 0.086 -15.746 1.00 98.44 166 MET A O 1
ATOM 1366 N N . PHE A 1 167 ? -1.696 -1.178 -13.931 1.00 98.56 167 PHE A N 1
ATOM 1367 C CA . PHE A 1 167 ? -0.234 -1.053 -13.996 1.00 98.56 167 PHE A CA 1
ATOM 1368 C C . PHE A 1 167 ? 0.396 -1.818 -15.166 1.00 98.56 167 PHE A C 1
ATOM 1370 O O . PHE A 1 167 ? 1.436 -1.392 -15.668 1.00 98.56 167 PHE A O 1
ATOM 1377 N N . LYS A 1 168 ? -0.197 -2.931 -15.615 1.00 98.00 168 LYS A N 1
ATOM 1378 C CA . LYS A 1 168 ? 0.259 -3.656 -16.814 1.00 98.00 168 LYS A CA 1
ATOM 1379 C C . LYS A 1 168 ? 0.023 -2.850 -18.084 1.00 98.00 168 LYS A C 1
ATOM 1381 O O . LYS A 1 168 ? 0.912 -2.775 -18.921 1.00 98.00 168 LYS A O 1
ATOM 1386 N N . GLU A 1 169 ? -1.125 -2.202 -18.208 1.00 97.56 169 GLU A N 1
ATOM 1387 C CA . GLU A 1 169 ? -1.442 -1.348 -19.355 1.00 97.56 169 GLU A CA 1
ATOM 1388 C C . GLU A 1 169 ? -0.540 -0.119 -19.407 1.00 97.56 169 GLU A C 1
ATOM 1390 O O . GLU A 1 169 ? -0.033 0.232 -20.472 1.00 97.56 169 GLU A O 1
ATOM 1395 N N . LEU A 1 170 ? -0.264 0.504 -18.256 1.00 98.06 170 LEU A N 1
ATOM 1396 C CA . LEU A 1 170 ? 0.763 1.539 -18.164 1.00 98.06 170 LEU A CA 1
ATOM 1397 C C . LEU A 1 170 ? 2.130 1.012 -18.613 1.00 98.06 170 LEU A C 1
ATOM 1399 O O . LEU A 1 170 ? 2.815 1.680 -19.381 1.00 98.06 170 LEU A O 1
ATOM 1403 N N . PHE A 1 171 ? 2.522 -0.178 -18.160 1.00 97.81 171 PHE A N 1
ATOM 1404 C CA . PHE A 1 171 ? 3.797 -0.795 -18.523 1.00 97.81 171 PHE A CA 1
ATOM 1405 C C . PHE A 1 171 ? 3.922 -1.004 -20.042 1.00 97.81 171 PHE A C 1
ATOM 1407 O O . PHE A 1 171 ? 4.942 -0.638 -20.625 1.00 97.81 171 PHE A O 1
ATOM 1414 N N . VAL A 1 172 ? 2.856 -1.488 -20.687 1.00 97.31 172 VAL A N 1
ATOM 1415 C CA . VAL A 1 172 ? 2.781 -1.656 -22.147 1.00 97.31 172 VAL A CA 1
ATOM 1416 C C . VAL A 1 172 ? 2.807 -0.308 -22.872 1.00 97.31 172 VAL A C 1
ATOM 1418 O O . VAL A 1 172 ? 3.594 -0.141 -23.797 1.00 97.31 172 VAL A O 1
ATOM 1421 N N . ARG A 1 173 ? 2.031 0.696 -22.436 1.00 97.81 173 ARG A N 1
ATOM 1422 C CA . ARG A 1 173 ? 2.055 2.047 -23.041 1.00 97.81 173 ARG A CA 1
ATOM 1423 C C . ARG A 1 173 ? 3.403 2.746 -22.921 1.00 97.81 173 ARG A C 1
ATOM 1425 O O . ARG A 1 173 ? 3.722 3.596 -23.744 1.00 97.81 173 ARG A O 1
ATOM 1432 N N . ARG A 1 174 ? 4.183 2.423 -21.890 1.00 96.81 174 ARG A N 1
ATOM 1433 C CA . ARG A 1 174 ? 5.561 2.907 -21.726 1.00 96.81 174 ARG A CA 1
ATOM 1434 C C . ARG A 1 174 ? 6.580 2.103 -22.533 1.00 96.81 174 ARG A C 1
ATOM 1436 O O . ARG A 1 174 ? 7.764 2.409 -22.451 1.00 96.81 174 ARG A O 1
ATOM 1443 N N . ASN A 1 175 ? 6.122 1.130 -23.320 1.00 96.56 175 ASN A N 1
ATOM 1444 C CA . ASN A 1 175 ? 6.939 0.280 -24.173 1.00 96.56 175 ASN A CA 1
ATOM 1445 C C . ASN A 1 175 ? 8.024 -0.480 -23.390 1.00 96.56 175 ASN A C 1
ATOM 1447 O O . ASN A 1 175 ? 9.145 -0.652 -23.865 1.00 96.56 175 ASN A O 1
ATOM 1451 N N . PHE A 1 176 ? 7.696 -0.897 -22.162 1.00 95.69 176 PHE A N 1
ATOM 1452 C CA . PHE A 1 176 ? 8.575 -1.729 -21.350 1.00 95.69 176 PHE A CA 1
ATOM 1453 C C . PHE A 1 176 ? 8.363 -3.213 -21.652 1.00 95.69 176 PHE A C 1
ATOM 1455 O O . PHE A 1 176 ? 7.242 -3.672 -21.876 1.00 95.69 176 PHE A O 1
ATOM 1462 N N . GLU A 1 177 ? 9.445 -3.982 -21.582 1.00 93.75 177 GLU A N 1
ATOM 1463 C CA . GLU A 1 177 ? 9.421 -5.428 -21.782 1.00 93.75 177 GLU A CA 1
ATOM 1464 C C . GLU A 1 177 ? 9.284 -6.174 -20.457 1.00 93.75 177 GLU A C 1
ATOM 1466 O O . GLU A 1 177 ? 9.967 -5.878 -19.476 1.00 93.75 177 GLU A O 1
ATOM 1471 N N . TRP A 1 178 ? 8.427 -7.195 -20.421 1.00 93.38 178 TRP A N 1
ATOM 1472 C CA . TRP A 1 178 ? 8.270 -8.049 -19.242 1.00 93.38 178 TRP A CA 1
ATOM 1473 C C . TRP A 1 178 ? 9.372 -9.117 -19.188 1.00 93.38 178 TRP A C 1
ATOM 1475 O O . TRP A 1 178 ? 9.123 -10.315 -19.292 1.00 93.38 178 TRP A O 1
ATOM 1485 N N . ASN A 1 179 ? 10.617 -8.675 -19.049 1.00 93.06 179 ASN A N 1
ATOM 1486 C CA . ASN A 1 179 ? 11.813 -9.520 -19.097 1.00 93.06 179 ASN A CA 1
ATOM 1487 C C . ASN A 1 179 ? 12.359 -9.893 -17.705 1.00 93.06 179 ASN A C 1
ATOM 1489 O O . ASN A 1 179 ? 13.365 -10.590 -17.608 1.00 93.06 179 ASN A O 1
ATOM 1493 N N . TYR A 1 180 ? 11.695 -9.451 -16.630 1.00 92.56 180 TYR A N 1
ATOM 1494 C CA . TYR A 1 180 ? 12.129 -9.628 -15.239 1.00 92.56 180 TYR A CA 1
ATOM 1495 C C . TYR A 1 180 ? 13.481 -8.980 -14.891 1.00 92.56 180 TYR A C 1
ATOM 1497 O O . TYR A 1 180 ? 14.063 -9.310 -13.856 1.00 92.56 180 TYR A O 1
ATOM 1505 N N . MET A 1 181 ? 13.953 -8.035 -15.707 1.00 92.50 181 MET A N 1
ATOM 1506 C CA . MET A 1 181 ? 15.112 -7.203 -15.401 1.00 92.50 181 MET A CA 1
ATOM 1507 C C . MET A 1 181 ? 14.675 -6.032 -14.521 1.00 92.50 181 MET A C 1
ATOM 1509 O O . MET A 1 181 ? 13.888 -5.183 -14.936 1.00 92.50 181 MET A O 1
ATOM 1513 N N . TYR A 1 182 ? 15.162 -6.009 -13.284 1.00 93.19 182 TYR A N 1
ATOM 1514 C CA . TYR A 1 182 ? 14.954 -4.906 -12.345 1.00 93.19 182 TYR A CA 1
ATOM 1515 C C . TYR A 1 182 ? 16.182 -3.995 -12.316 1.00 93.19 182 TYR A C 1
ATOM 1517 O O . TYR A 1 182 ? 17.251 -4.383 -12.782 1.00 93.19 182 TYR A O 1
ATOM 1525 N N . ASP A 1 183 ? 16.059 -2.816 -11.710 1.00 92.56 183 ASP A N 1
ATOM 1526 C CA . ASP A 1 183 ? 17.148 -1.832 -11.645 1.00 92.56 183 ASP A CA 1
ATOM 1527 C C . ASP A 1 183 ? 18.437 -2.423 -11.041 1.00 92.56 183 ASP A C 1
ATOM 1529 O O . ASP A 1 183 ? 19.527 -2.201 -11.557 1.00 92.56 183 ASP A O 1
ATOM 1533 N N . TRP A 1 184 ? 18.317 -3.267 -10.009 1.00 89.81 184 TRP A N 1
ATOM 1534 C CA . TRP A 1 184 ? 19.453 -3.945 -9.364 1.00 89.81 184 TRP A CA 1
ATOM 1535 C C . TRP A 1 184 ? 20.041 -5.116 -10.170 1.00 89.81 184 TRP A C 1
ATOM 1537 O O . TRP A 1 184 ? 21.012 -5.733 -9.734 1.00 89.81 184 TRP A O 1
ATOM 1547 N N . CYS A 1 185 ? 19.454 -5.475 -11.315 1.00 88.38 185 CYS A N 1
ATOM 1548 C CA . CYS A 1 185 ? 20.030 -6.464 -12.228 1.00 88.38 185 CYS A CA 1
ATOM 1549 C C . CYS A 1 185 ? 21.128 -5.860 -13.114 1.00 88.38 185 CYS A C 1
ATOM 1551 O O . CYS A 1 185 ? 21.894 -6.610 -13.720 1.00 88.38 185 CYS A O 1
ATOM 1553 N N . TYR A 1 186 ? 21.209 -4.531 -13.193 1.00 82.56 186 TYR A N 1
ATOM 1554 C CA . TYR A 1 186 ? 22.269 -3.828 -13.900 1.00 82.56 186 TYR A CA 1
ATOM 1555 C C . TYR A 1 186 ? 23.408 -3.518 -12.921 1.00 82.56 186 TYR A C 1
ATOM 1557 O O . TYR A 1 186 ? 23.137 -3.067 -11.805 1.00 82.56 186 TYR A O 1
ATOM 1565 N N . PRO A 1 187 ? 24.678 -3.758 -13.293 1.00 70.62 187 PRO A N 1
ATOM 1566 C CA . PRO A 1 187 ? 25.803 -3.295 -12.496 1.00 70.62 187 PRO A CA 1
ATOM 1567 C C . PRO A 1 187 ? 25.687 -1.779 -12.340 1.00 70.62 187 PRO A C 1
ATOM 1569 O O . PRO A 1 187 ? 25.631 -1.061 -13.334 1.00 70.62 187 PRO A O 1
ATOM 1572 N N . SER A 1 188 ? 25.623 -1.282 -11.109 1.00 61.88 188 SER A N 1
ATOM 1573 C CA . SER A 1 188 ? 25.778 0.146 -10.870 1.00 61.88 188 SER A CA 1
ATOM 1574 C C . SER A 1 188 ? 27.197 0.537 -11.281 1.00 61.88 188 SER A C 1
ATOM 1576 O O . SER A 1 188 ? 28.156 -0.026 -10.756 1.00 61.88 188 SER A O 1
ATOM 1578 N N . ASP A 1 189 ? 27.347 1.524 -12.169 1.00 54.44 189 ASP A N 1
ATOM 1579 C CA . ASP A 1 189 ? 28.653 2.040 -12.629 1.00 54.44 189 ASP A CA 1
ATOM 1580 C C . ASP A 1 189 ? 29.548 2.588 -11.486 1.00 54.44 189 ASP A C 1
ATOM 1582 O O . ASP A 1 189 ? 30.694 2.955 -11.715 1.00 54.44 189 ASP A O 1
ATOM 1586 N N . ASN A 1 190 ? 29.054 2.595 -10.241 1.00 45.94 190 ASN A N 1
ATOM 1587 C CA . ASN A 1 190 ? 29.745 3.020 -9.024 1.00 45.94 190 ASN A CA 1
ATOM 1588 C C . ASN A 1 190 ? 29.714 1.933 -7.933 1.00 45.94 190 ASN A C 1
ATOM 1590 O O . ASN A 1 190 ? 29.232 2.172 -6.825 1.00 45.94 190 ASN A O 1
ATOM 1594 N N . ILE A 1 191 ? 30.188 0.720 -8.222 1.00 48.66 191 ILE A N 1
ATOM 1595 C CA . ILE A 1 191 ? 30.642 -0.175 -7.148 1.00 48.66 191 ILE A CA 1
ATOM 1596 C C . ILE A 1 191 ? 32.138 0.064 -6.990 1.00 48.66 191 ILE A C 1
ATOM 1598 O O . ILE A 1 191 ? 32.938 -0.444 -7.775 1.00 48.66 191 ILE A O 1
ATOM 1602 N N . ASP A 1 192 ? 32.503 0.840 -5.972 1.00 44.25 192 ASP A N 1
ATOM 1603 C CA . ASP A 1 192 ? 33.882 0.919 -5.503 1.00 44.25 192 ASP A CA 1
ATOM 1604 C C . ASP A 1 192 ? 34.233 -0.460 -4.916 1.00 44.25 192 ASP A C 1
ATOM 1606 O O . ASP A 1 192 ? 33.833 -0.826 -3.808 1.00 44.25 192 ASP A O 1
ATOM 1610 N N . LEU A 1 193 ? 34.886 -1.298 -5.727 1.00 45.44 193 LEU A N 1
ATOM 1611 C CA . LEU A 1 193 ? 35.201 -2.698 -5.409 1.00 45.44 193 LEU A CA 1
ATOM 1612 C C . LEU A 1 193 ? 36.113 -2.842 -4.175 1.00 45.44 193 LEU A C 1
ATOM 1614 O O . LEU A 1 193 ? 36.260 -3.946 -3.644 1.00 45.44 193 LEU A O 1
ATOM 1618 N N . ASP A 1 194 ? 36.668 -1.733 -3.689 1.00 44.94 194 ASP A N 1
ATOM 1619 C CA . ASP A 1 194 ? 37.542 -1.676 -2.525 1.00 44.94 194 ASP A CA 1
ATOM 1620 C C . ASP A 1 194 ? 36.779 -1.740 -1.189 1.00 44.94 194 ASP A C 1
ATOM 1622 O O . ASP A 1 194 ? 37.325 -2.258 -0.208 1.00 44.94 194 ASP A O 1
ATOM 1626 N N . ASP A 1 195 ? 35.502 -1.340 -1.135 1.00 41.31 195 ASP A N 1
ATOM 1627 C CA . ASP A 1 195 ? 34.708 -1.356 0.110 1.00 41.31 195 ASP A CA 1
ATOM 1628 C C . ASP A 1 195 ? 34.157 -2.748 0.466 1.00 41.31 195 ASP A C 1
ATOM 1630 O O . ASP A 1 195 ? 33.941 -3.070 1.636 1.00 41.31 195 ASP A O 1
ATOM 1634 N N . ILE A 1 196 ? 34.013 -3.636 -0.523 1.00 44.66 196 ILE A N 1
ATOM 1635 C CA . ILE A 1 196 ? 33.568 -5.026 -0.309 1.00 44.66 196 ILE A CA 1
ATOM 1636 C C . ILE A 1 196 ? 34.719 -5.898 0.234 1.00 44.66 196 ILE A C 1
ATOM 1638 O O . ILE A 1 196 ? 34.484 -6.931 0.864 1.00 44.66 196 ILE A O 1
ATOM 1642 N N . SER A 1 197 ? 35.974 -5.471 0.051 1.00 41.62 197 SER A N 1
ATOM 1643 C CA . SER A 1 197 ? 37.162 -6.229 0.466 1.00 41.62 197 SER A CA 1
ATOM 1644 C C . SER A 1 197 ? 37.440 -6.204 1.975 1.00 41.62 197 SER A C 1
ATOM 1646 O O . SER A 1 197 ? 38.159 -7.068 2.474 1.00 41.62 197 SER A O 1
ATOM 1648 N N . LYS A 1 198 ? 36.859 -5.255 2.723 1.00 40.91 198 LYS A N 1
ATOM 1649 C CA . LYS A 1 198 ?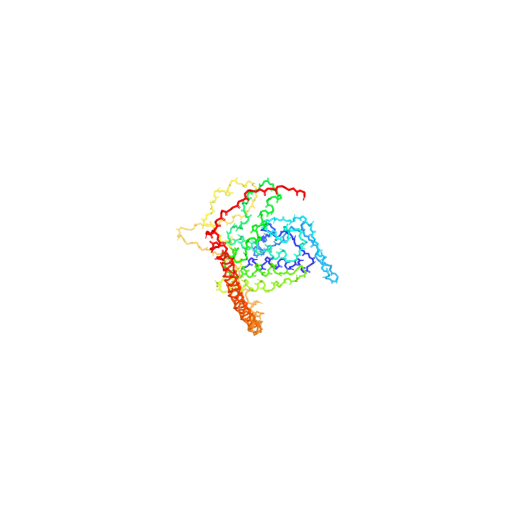 37.203 -5.036 4.139 1.00 40.91 198 LYS A CA 1
ATOM 1650 C C . LYS A 1 198 ? 36.360 -5.822 5.145 1.00 40.91 198 LYS A C 1
ATOM 1652 O O . LYS A 1 198 ? 36.747 -5.872 6.306 1.00 40.91 198 LYS A O 1
ATOM 1657 N N . ASN A 1 199 ? 35.257 -6.451 4.729 1.00 36.56 199 ASN A N 1
ATOM 1658 C CA . ASN A 1 199 ? 34.264 -6.982 5.676 1.00 36.56 199 ASN A CA 1
ATOM 1659 C C . ASN A 1 199 ? 33.961 -8.484 5.614 1.00 36.56 199 ASN A C 1
ATOM 1661 O O . ASN A 1 199 ? 33.032 -8.911 6.286 1.00 36.56 199 ASN A O 1
ATOM 1665 N N . ASN A 1 200 ? 34.732 -9.311 4.904 1.00 34.53 200 ASN A N 1
ATOM 1666 C CA . ASN A 1 200 ? 34.508 -10.762 4.932 1.00 34.53 200 ASN A CA 1
ATOM 1667 C C . ASN A 1 200 ? 35.818 -11.541 5.074 1.00 34.53 200 ASN A C 1
ATOM 1669 O O . ASN A 1 200 ? 36.396 -11.998 4.088 1.00 34.53 200 ASN A O 1
ATOM 1673 N N . ASN A 1 201 ? 36.237 -11.743 6.324 1.00 36.94 201 ASN A N 1
ATOM 1674 C CA . ASN A 1 201 ? 36.919 -12.982 6.673 1.00 36.94 201 ASN A CA 1
ATOM 1675 C C . ASN A 1 201 ? 35.849 -14.083 6.728 1.00 36.94 201 ASN A C 1
ATOM 1677 O O . ASN A 1 201 ? 34.872 -13.964 7.460 1.00 36.94 201 ASN A O 1
ATOM 1681 N N . ASP A 1 202 ? 36.067 -15.125 5.928 1.00 39.53 202 ASP A N 1
ATOM 1682 C CA . ASP A 1 202 ? 35.375 -16.416 5.940 1.00 39.53 202 ASP A CA 1
ATOM 1683 C C . ASP A 1 202 ? 33.940 -16.485 5.388 1.00 39.53 202 ASP A C 1
ATOM 1685 O O . ASP A 1 202 ? 32.959 -16.522 6.120 1.00 39.53 202 ASP A O 1
ATOM 1689 N N . GLN A 1 203 ? 33.833 -16.675 4.066 1.00 31.67 203 GLN A N 1
ATOM 1690 C CA . GLN A 1 203 ? 33.188 -17.860 3.471 1.00 31.67 203 GLN A CA 1
ATOM 1691 C C . GLN A 1 203 ? 33.385 -17.867 1.947 1.00 31.67 203 GLN A C 1
ATOM 1693 O O . GLN A 1 203 ? 33.138 -16.884 1.250 1.00 31.67 203 GLN A O 1
ATOM 1698 N N . LYS A 1 204 ? 33.883 -18.996 1.430 1.00 32.31 204 LYS A N 1
ATOM 1699 C CA . LYS A 1 204 ? 34.166 -19.243 0.010 1.00 32.31 204 LYS A CA 1
ATOM 1700 C C . LYS A 1 204 ? 32.895 -19.100 -0.838 1.00 32.31 204 LYS A C 1
ATOM 1702 O O . LYS A 1 204 ? 32.111 -20.039 -0.933 1.00 32.31 204 LYS A O 1
ATOM 1707 N N . PHE A 1 205 ? 32.740 -17.962 -1.506 1.00 27.98 205 PHE A N 1
ATOM 1708 C CA . PHE A 1 205 ? 31.948 -17.870 -2.729 1.00 27.98 205 PHE A CA 1
ATOM 1709 C C . PHE A 1 205 ? 32.851 -18.204 -3.912 1.00 27.98 205 PHE A C 1
ATOM 1711 O O . PHE A 1 205 ? 33.940 -17.641 -4.046 1.00 27.98 205 PHE A O 1
ATOM 1718 N N . ASP A 1 206 ? 32.410 -19.149 -4.738 1.00 28.03 206 ASP A N 1
ATOM 1719 C CA . ASP A 1 206 ? 33.129 -19.591 -5.927 1.00 28.03 206 ASP A CA 1
ATOM 1720 C C . ASP A 1 206 ? 33.223 -18.425 -6.924 1.00 28.03 206 ASP A C 1
ATOM 1722 O O . ASP A 1 206 ? 32.247 -18.027 -7.563 1.00 28.03 206 ASP A O 1
ATOM 1726 N N . LYS A 1 207 ? 34.405 -17.807 -6.991 1.00 34.47 207 LYS A N 1
ATOM 1727 C CA . LYS A 1 207 ? 34.709 -16.696 -7.892 1.00 34.47 207 LYS A CA 1
ATOM 1728 C C . LYS A 1 207 ? 35.136 -17.252 -9.247 1.00 34.47 207 LYS A C 1
ATOM 1730 O O . LYS A 1 207 ? 36.320 -17.498 -9.468 1.00 34.47 207 LYS A O 1
ATOM 1735 N N . THR A 1 208 ? 34.223 -17.367 -10.203 1.00 27.62 208 THR A N 1
ATOM 1736 C CA . THR A 1 208 ? 34.622 -17.411 -11.619 1.00 27.62 208 THR A CA 1
ATOM 1737 C C . THR A 1 208 ? 34.788 -15.986 -12.136 1.00 27.62 208 THR A C 1
ATOM 1739 O O . THR A 1 208 ? 33.830 -15.313 -12.507 1.00 27.62 208 THR A O 1
ATOM 1742 N N . TYR A 1 209 ? 36.038 -15.528 -12.079 1.00 34.88 209 TYR A N 1
ATOM 1743 C CA . TYR A 1 209 ? 36.532 -14.230 -12.530 1.00 34.88 209 TYR A CA 1
ATOM 1744 C C . TYR A 1 209 ? 36.349 -14.004 -14.041 1.00 34.88 209 TYR A C 1
ATOM 1746 O O . TYR A 1 209 ? 36.650 -14.870 -14.862 1.00 34.88 209 TYR A O 1
ATOM 1754 N N . VAL A 1 210 ? 35.953 -12.780 -14.395 1.00 33.53 210 VAL A N 1
ATOM 1755 C CA . VAL A 1 210 ? 36.038 -12.205 -15.744 1.00 33.53 210 VAL A CA 1
ATOM 1756 C C . VAL A 1 210 ? 37.500 -11.850 -16.036 1.00 33.53 210 VAL A C 1
ATOM 1758 O O . VAL A 1 210 ? 38.127 -11.116 -15.273 1.00 33.53 210 VAL A O 1
ATOM 1761 N N . LYS A 1 211 ? 38.055 -12.357 -17.141 1.00 30.70 211 LYS A N 1
ATOM 1762 C CA . LYS A 1 211 ? 39.389 -11.981 -17.636 1.00 30.70 211 LYS A CA 1
ATOM 1763 C C . LYS A 1 211 ? 39.240 -10.801 -18.607 1.00 30.70 211 LYS A C 1
ATOM 1765 O O . LYS A 1 211 ? 38.482 -10.904 -19.567 1.00 30.70 211 LYS A O 1
ATOM 1770 N N . LYS A 1 212 ? 39.950 -9.690 -18.364 1.00 28.86 212 LYS A N 1
ATOM 1771 C CA . LYS A 1 212 ? 40.113 -8.596 -19.341 1.00 28.86 212 LYS A CA 1
ATOM 1772 C C . LYS A 1 212 ? 40.925 -9.114 -20.532 1.00 28.86 212 LYS A C 1
ATOM 1774 O O . LYS A 1 212 ? 42.040 -9.587 -20.326 1.00 28.86 212 LYS A O 1
ATOM 1779 N N . ASN A 1 213 ? 40.400 -8.970 -21.747 1.00 30.94 213 ASN A N 1
ATOM 1780 C CA . ASN A 1 213 ? 41.222 -8.975 -22.958 1.00 30.94 213 ASN A CA 1
ATOM 1781 C C . ASN A 1 213 ? 41.508 -7.525 -23.375 1.00 30.94 213 ASN A C 1
ATOM 1783 O O . ASN A 1 213 ? 40.746 -6.615 -23.048 1.00 30.94 213 ASN A O 1
ATOM 1787 N N . THR A 1 214 ? 42.632 -7.323 -24.055 1.00 39.91 214 THR A N 1
ATOM 1788 C CA . THR A 1 214 ? 43.296 -6.035 -24.318 1.00 39.91 214 THR A CA 1
ATOM 1789 C C . THR A 1 214 ? 42.588 -5.091 -25.290 1.00 39.91 214 THR A C 1
ATOM 1791 O O . THR A 1 214 ? 43.102 -4.004 -25.525 1.00 39.91 214 THR A O 1
ATOM 1794 N N . ASP A 1 215 ? 41.400 -5.433 -25.792 1.00 41.06 215 ASP A N 1
ATOM 1795 C CA . ASP A 1 215 ? 40.826 -4.741 -26.956 1.00 41.06 215 ASP A CA 1
ATOM 1796 C C . ASP A 1 215 ? 39.471 -4.059 -26.663 1.00 41.06 215 ASP A C 1
ATOM 1798 O O . ASP A 1 215 ? 38.731 -3.705 -27.572 1.00 41.06 215 ASP A O 1
ATOM 1802 N N . GLY A 1 216 ? 39.118 -3.845 -25.390 1.00 37.25 216 GLY A N 1
ATOM 1803 C CA . GLY A 1 216 ? 38.009 -2.955 -25.003 1.00 37.25 216 GLY A CA 1
ATOM 1804 C C . GLY A 1 216 ? 36.574 -3.447 -25.266 1.00 37.25 216 GLY A C 1
ATOM 1805 O O . GLY A 1 216 ? 35.638 -2.799 -24.806 1.00 37.25 216 GLY A O 1
ATOM 1806 N N . GLU A 1 217 ? 36.356 -4.596 -25.913 1.00 27.06 217 GLU A N 1
ATOM 1807 C CA . GLU A 1 217 ? 35.018 -5.197 -26.035 1.00 27.06 217 GLU A CA 1
ATOM 1808 C C . GLU A 1 217 ? 34.675 -6.111 -24.843 1.00 27.06 217 GLU A C 1
ATOM 1810 O O . GLU A 1 217 ? 35.283 -7.166 -24.641 1.00 27.06 217 GLU A O 1
ATOM 1815 N N . ILE A 1 218 ? 33.634 -5.756 -24.080 1.00 37.06 218 ILE A N 1
ATOM 1816 C CA . ILE A 1 218 ? 33.015 -6.649 -23.090 1.00 37.06 218 ILE A CA 1
ATOM 1817 C C . ILE A 1 218 ? 31.931 -7.477 -23.792 1.00 37.06 218 ILE A C 1
ATOM 1819 O O . ILE A 1 218 ? 30.805 -7.019 -23.979 1.00 37.06 218 ILE A O 1
ATOM 1823 N N . LYS A 1 219 ? 32.240 -8.725 -24.160 1.00 25.28 219 LYS A N 1
ATOM 1824 C CA . LYS A 1 219 ? 31.217 -9.703 -24.571 1.00 25.28 219 LYS A CA 1
ATOM 1825 C C . LYS A 1 219 ? 30.708 -10.478 -23.358 1.00 25.28 219 LYS A C 1
ATOM 1827 O O . LYS A 1 219 ? 31.375 -11.386 -22.865 1.00 25.28 219 LYS A O 1
ATOM 1832 N N . PHE A 1 220 ? 29.495 -10.162 -22.909 1.00 37.47 220 PHE A N 1
ATOM 1833 C CA . PHE A 1 220 ? 28.763 -10.995 -21.955 1.00 37.47 220 PHE A CA 1
ATOM 1834 C C . PHE A 1 220 ? 28.193 -12.218 -22.677 1.00 37.47 220 PHE A C 1
ATOM 1836 O O . PHE A 1 220 ? 27.236 -12.113 -23.440 1.00 37.47 220 PHE A O 1
ATOM 1843 N N . LYS A 1 221 ? 28.756 -13.403 -22.427 1.00 26.78 221 LYS A N 1
ATOM 1844 C CA . LYS A 1 221 ? 28.131 -14.665 -22.835 1.00 26.78 221 LYS A CA 1
ATOM 1845 C C . LYS A 1 221 ? 27.305 -15.214 -21.672 1.00 26.78 221 LYS A C 1
ATOM 1847 O O . LYS A 1 221 ? 27.756 -16.112 -20.967 1.00 26.78 221 LYS A O 1
ATOM 1852 N N . LEU A 1 222 ? 26.090 -14.698 -21.473 1.00 32.81 222 LEU A N 1
ATOM 1853 C CA . LEU A 1 222 ? 25.084 -15.453 -20.724 1.00 32.81 222 LEU A CA 1
ATOM 1854 C C . LEU A 1 222 ? 24.510 -16.508 -21.668 1.00 32.81 222 LEU A C 1
ATOM 1856 O O . LEU A 1 222 ? 23.722 -16.205 -22.557 1.00 32.81 222 LEU A O 1
ATOM 1860 N N . THR A 1 223 ? 24.918 -17.762 -21.487 1.00 26.36 223 THR A N 1
ATOM 1861 C CA . THR A 1 223 ? 24.218 -18.877 -22.134 1.00 26.36 223 THR A CA 1
ATOM 1862 C C . THR A 1 223 ? 22.971 -19.169 -21.302 1.00 26.36 223 THR A C 1
ATOM 1864 O O . THR A 1 223 ? 22.996 -20.020 -20.419 1.00 26.36 223 THR A O 1
ATOM 1867 N N . ILE A 1 224 ? 21.895 -18.416 -21.536 1.00 38.28 224 ILE A N 1
ATOM 1868 C CA . ILE A 1 224 ? 20.546 -18.812 -21.122 1.00 38.28 224 ILE A CA 1
ATOM 1869 C C . ILE A 1 224 ? 19.917 -19.473 -22.344 1.00 38.28 224 ILE A C 1
ATOM 1871 O O . ILE A 1 224 ? 19.770 -18.840 -23.385 1.00 38.28 224 ILE A O 1
ATOM 1875 N N . ASN A 1 225 ? 19.569 -20.754 -22.229 1.00 29.80 225 ASN A N 1
ATOM 1876 C CA . ASN A 1 225 ? 18.806 -21.450 -23.258 1.00 29.80 225 ASN A CA 1
ATOM 1877 C C . ASN A 1 225 ? 17.360 -20.920 -23.224 1.00 29.80 225 ASN A C 1
ATOM 1879 O O . ASN A 1 225 ? 16.540 -21.387 -22.438 1.00 29.80 225 ASN A O 1
ATOM 1883 N N . THR A 1 226 ? 17.086 -19.868 -23.994 1.00 32.03 226 THR A N 1
ATOM 1884 C CA . THR A 1 226 ? 15.808 -19.142 -24.015 1.00 32.03 226 THR A CA 1
ATOM 1885 C C . THR A 1 226 ? 14.784 -19.761 -24.965 1.00 32.03 226 THR A C 1
ATOM 1887 O O . THR A 1 226 ? 13.590 -19.592 -24.746 1.00 32.03 226 THR A O 1
ATOM 1890 N N . GLN A 1 227 ? 15.211 -20.524 -25.973 1.00 29.41 227 GLN A N 1
ATOM 1891 C CA . GLN A 1 227 ? 14.344 -20.947 -27.079 1.00 29.41 227 GLN A CA 1
ATOM 1892 C C . GLN A 1 227 ? 13.196 -21.882 -26.650 1.00 29.41 227 GLN A C 1
ATOM 1894 O O . GLN A 1 227 ? 12.074 -21.728 -27.113 1.00 29.41 227 GLN A O 1
ATOM 1899 N N . GLY A 1 228 ? 13.428 -22.782 -25.687 1.00 28.75 228 GLY A N 1
ATOM 1900 C CA . GLY A 1 228 ? 12.413 -23.755 -25.252 1.00 28.75 228 GLY A CA 1
ATOM 1901 C C . GLY A 1 228 ? 11.321 -23.215 -24.317 1.00 28.75 228 GLY A C 1
ATOM 1902 O O . GLY A 1 228 ? 10.337 -23.906 -24.084 1.00 28.75 228 GLY A O 1
ATOM 1903 N N . MET A 1 229 ? 11.471 -22.007 -23.755 1.00 32.00 229 MET A N 1
ATOM 1904 C CA . MET A 1 229 ? 10.500 -21.447 -22.794 1.00 32.00 229 MET A CA 1
ATOM 1905 C C . MET A 1 229 ? 9.482 -20.485 -23.424 1.00 32.00 229 MET A C 1
ATOM 1907 O O . MET A 1 229 ? 8.438 -20.238 -22.815 1.00 32.00 229 MET A O 1
ATOM 1911 N N . TYR A 1 230 ? 9.767 -19.943 -24.613 1.00 32.81 230 TYR A N 1
ATOM 1912 C CA . TYR A 1 230 ? 8.863 -19.025 -25.318 1.00 32.81 230 TYR A CA 1
ATOM 1913 C C . TYR A 1 230 ? 7.752 -19.770 -26.075 1.00 32.81 230 TYR A C 1
ATOM 1915 O O . TYR A 1 230 ? 6.594 -19.356 -26.022 1.00 32.81 230 TYR A O 1
ATOM 1923 N N . GLU A 1 231 ? 8.062 -20.921 -26.677 1.00 31.36 231 GLU A N 1
ATOM 1924 C CA . GLU A 1 231 ? 7.126 -21.647 -27.550 1.00 31.36 231 GLU A CA 1
ATOM 1925 C C . GLU A 1 231 ? 5.928 -22.263 -26.796 1.00 31.36 231 GLU A C 1
ATOM 1927 O O . GLU A 1 231 ? 4.829 -22.350 -27.338 1.00 31.36 231 GLU A O 1
ATOM 1932 N N . GLU A 1 232 ? 6.077 -22.612 -25.512 1.00 35.53 232 GLU A N 1
ATOM 1933 C CA . GLU A 1 232 ? 5.009 -23.267 -24.734 1.00 35.53 232 GLU A CA 1
ATOM 1934 C C . GLU A 1 232 ? 3.970 -22.280 -24.140 1.00 35.53 232 GLU A C 1
ATOM 1936 O O . GLU A 1 232 ? 2.913 -22.693 -23.650 1.00 35.53 232 GLU A O 1
ATOM 1941 N N . ARG A 1 233 ? 4.244 -20.962 -24.161 1.00 43.25 233 ARG A N 1
ATOM 1942 C CA . ARG A 1 233 ? 3.381 -19.922 -23.551 1.00 43.25 233 ARG A CA 1
ATOM 1943 C C . ARG A 1 233 ? 2.619 -19.050 -24.551 1.00 43.25 233 ARG A C 1
ATOM 1945 O O . ARG A 1 233 ? 1.565 -18.520 -24.188 1.00 43.25 233 ARG A O 1
ATOM 1952 N N . GLU A 1 234 ? 3.074 -18.926 -25.796 1.00 36.25 234 GLU A N 1
ATOM 1953 C CA . GLU A 1 234 ? 2.381 -18.114 -26.812 1.00 36.25 234 GLU A CA 1
ATOM 1954 C C . GLU A 1 234 ? 1.013 -18.692 -27.212 1.00 36.25 234 GLU A C 1
ATOM 1956 O O . GLU A 1 234 ? 0.058 -17.942 -27.423 1.00 36.25 234 GLU A O 1
ATOM 1961 N N . SER A 1 235 ? 0.846 -20.017 -27.198 1.00 34.19 235 SER A N 1
ATOM 1962 C CA . SER A 1 235 ? -0.382 -20.676 -27.674 1.00 34.19 235 SER A CA 1
ATOM 1963 C C . SER A 1 235 ? -1.604 -20.465 -26.764 1.00 34.19 235 SER A C 1
ATOM 1965 O O . SER A 1 235 ? -2.736 -20.637 -27.208 1.00 34.19 235 SER A O 1
ATOM 1967 N N . LYS A 1 236 ? -1.409 -20.087 -25.491 1.00 41.53 236 LYS A N 1
ATOM 1968 C CA . LYS A 1 236 ? -2.503 -19.890 -24.513 1.00 41.53 236 LYS A CA 1
ATOM 1969 C C . LYS A 1 236 ? -2.941 -18.432 -24.354 1.00 41.53 236 LYS A C 1
ATOM 1971 O O . LYS A 1 236 ? -3.985 -18.180 -23.757 1.00 41.53 236 LYS A O 1
ATOM 1976 N N . THR A 1 237 ? -2.162 -17.480 -24.864 1.00 39.84 237 THR A N 1
ATOM 1977 C CA . THR A 1 237 ? -2.358 -16.050 -24.567 1.00 39.84 237 THR A CA 1
ATOM 1978 C C . THR A 1 237 ? -3.176 -15.340 -25.651 1.00 39.84 237 THR A C 1
ATOM 1980 O O . THR A 1 237 ? -3.981 -14.469 -25.332 1.00 39.84 237 THR A O 1
ATOM 1983 N N . ASN A 1 238 ? -3.059 -15.763 -26.916 1.00 37.69 238 ASN A N 1
ATOM 1984 C CA . ASN A 1 238 ? -3.653 -15.043 -28.050 1.00 37.69 238 ASN A CA 1
ATOM 1985 C C . ASN A 1 238 ? -5.179 -15.180 -28.186 1.00 37.69 238 ASN A C 1
ATOM 1987 O O . ASN A 1 238 ? -5.821 -14.225 -28.612 1.00 37.69 238 ASN A O 1
ATOM 1991 N N . ASN A 1 239 ? -5.783 -16.294 -27.759 1.00 37.69 239 ASN A N 1
ATOM 1992 C CA . ASN A 1 239 ? -7.238 -16.470 -27.885 1.00 37.69 239 ASN A CA 1
ATOM 1993 C C . ASN A 1 239 ? -8.041 -15.700 -26.819 1.00 37.69 239 ASN A C 1
ATOM 1995 O O . ASN A 1 239 ? -9.174 -15.322 -27.074 1.00 37.69 239 ASN A O 1
ATOM 1999 N N . ASN A 1 240 ? -7.445 -15.386 -25.663 1.00 44.25 240 ASN A N 1
ATOM 2000 C CA . ASN A 1 240 ? -8.109 -14.607 -24.608 1.00 44.25 240 ASN A CA 1
ATOM 2001 C C . ASN A 1 240 ? -8.068 -13.086 -24.852 1.00 44.25 240 ASN A C 1
ATOM 2003 O O . ASN A 1 240 ? -8.799 -12.346 -24.204 1.00 44.25 240 ASN A O 1
ATOM 2007 N N . LEU A 1 241 ? -7.205 -12.602 -25.750 1.00 39.81 241 LEU A N 1
ATOM 2008 C CA . LEU A 1 241 ? -6.993 -11.168 -25.989 1.00 39.81 241 LEU A CA 1
ATOM 2009 C C . LEU A 1 241 ? -8.058 -10.525 -26.891 1.00 39.81 241 LEU A C 1
ATOM 2011 O O . LEU A 1 241 ? -8.222 -9.308 -26.839 1.00 39.81 241 LEU A O 1
ATOM 2015 N N . LEU A 1 242 ? -8.755 -11.311 -27.718 1.00 39.16 242 LEU A N 1
ATOM 2016 C CA . LEU A 1 242 ? -9.801 -10.813 -28.619 1.00 39.16 242 LEU A CA 1
ATOM 2017 C C . LEU A 1 242 ? -11.137 -10.650 -27.883 1.00 39.16 242 LEU A C 1
ATOM 2019 O O . LEU A 1 242 ? -11.674 -9.548 -27.879 1.00 39.16 242 LEU A O 1
ATOM 20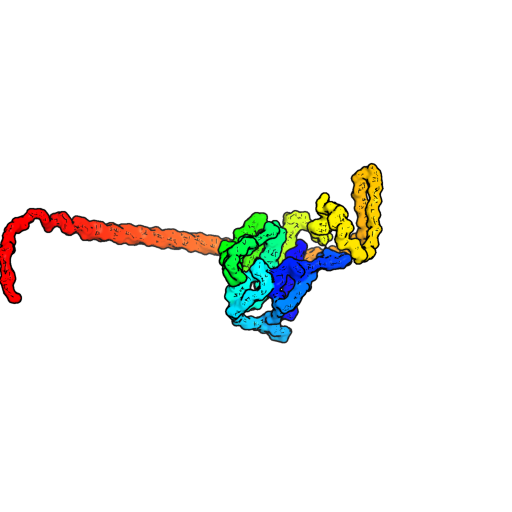23 N N . ASP A 1 243 ? -11.581 -11.664 -27.137 1.00 43.28 243 ASP A N 1
ATOM 2024 C CA . ASP A 1 243 ? -12.824 -11.585 -26.350 1.00 43.28 243 ASP A CA 1
ATOM 2025 C C . ASP A 1 243 ? -12.750 -10.514 -25.237 1.00 43.28 243 ASP A C 1
ATOM 2027 O O . ASP A 1 243 ? -13.730 -9.835 -24.935 1.00 43.28 243 ASP A O 1
ATOM 2031 N N . GLN A 1 244 ? -11.558 -10.272 -24.673 1.00 42.81 244 GLN A N 1
ATOM 2032 C CA . GLN A 1 244 ? -11.337 -9.242 -23.644 1.00 42.81 244 GLN A CA 1
ATOM 2033 C C . GLN A 1 244 ? -11.331 -7.802 -24.184 1.00 42.81 244 GLN A C 1
ATOM 2035 O O . GLN A 1 244 ? -11.466 -6.860 -23.398 1.00 42.81 244 GLN A O 1
ATOM 2040 N N . ARG A 1 245 ? -11.150 -7.606 -25.499 1.00 41.78 245 ARG A N 1
ATOM 2041 C CA . ARG A 1 245 ? -11.233 -6.277 -26.131 1.00 41.78 245 ARG A CA 1
ATOM 2042 C C . ARG A 1 245 ? -12.680 -5.814 -26.267 1.00 41.78 245 ARG A C 1
ATOM 2044 O O . ARG A 1 245 ? -12.947 -4.634 -26.058 1.00 41.78 245 ARG A O 1
ATOM 2051 N N . ASP A 1 246 ? -13.601 -6.728 -26.546 1.00 39.78 246 ASP A N 1
ATOM 2052 C CA . ASP A 1 246 ? -15.010 -6.385 -26.745 1.00 39.78 246 ASP A CA 1
ATOM 2053 C C . ASP A 1 246 ? -15.718 -6.050 -25.422 1.00 39.78 246 ASP A C 1
ATOM 2055 O O . ASP A 1 246 ? -16.474 -5.079 -25.362 1.00 39.78 246 ASP A O 1
ATOM 2059 N N . GLU A 1 247 ? -15.391 -6.748 -24.327 1.00 43.84 247 GLU A N 1
ATOM 2060 C CA . GLU A 1 247 ? -15.867 -6.388 -22.978 1.00 43.84 247 GLU A CA 1
ATOM 2061 C C . GLU A 1 247 ? -15.296 -5.041 -22.493 1.00 43.84 247 GLU A C 1
ATOM 2063 O O . GLU A 1 247 ? -15.980 -4.269 -21.817 1.00 43.84 247 GLU A O 1
ATOM 2068 N N . PHE A 1 248 ? -14.052 -4.719 -22.866 1.00 41.34 248 PHE A N 1
ATOM 2069 C CA . PHE A 1 248 ? -13.409 -3.450 -22.517 1.00 41.34 248 PHE A CA 1
ATOM 2070 C C . PHE A 1 248 ? -14.051 -2.258 -23.232 1.00 41.34 248 PHE A C 1
ATOM 2072 O O . PHE A 1 248 ? -14.334 -1.251 -22.587 1.00 41.34 248 PHE A O 1
ATOM 2079 N N . ASN A 1 249 ? -14.362 -2.394 -24.524 1.00 41.56 249 ASN A N 1
ATOM 2080 C CA . ASN A 1 249 ? -15.041 -1.344 -25.286 1.00 41.56 249 ASN A CA 1
ATOM 2081 C C . ASN A 1 249 ? -16.425 -1.013 -24.700 1.00 41.56 249 ASN A C 1
ATOM 2083 O O . ASN A 1 249 ? -16.832 0.147 -24.700 1.00 41.56 249 ASN A O 1
ATOM 2087 N N . GLN A 1 250 ? -17.133 -2.004 -24.147 1.00 46.00 250 GLN A N 1
ATOM 2088 C CA . GLN A 1 250 ? -18.412 -1.779 -23.464 1.00 46.00 250 GLN A CA 1
ATOM 2089 C C . GLN A 1 250 ? -18.235 -1.079 -22.106 1.00 46.00 250 GLN A C 1
ATOM 2091 O O . GLN A 1 250 ? -19.009 -0.183 -21.764 1.00 46.00 250 GLN A O 1
ATOM 2096 N N . HIS A 1 251 ? -17.203 -1.440 -21.335 1.00 43.53 251 HIS A N 1
ATOM 2097 C CA . HIS A 1 251 ? -16.961 -0.844 -20.017 1.00 43.53 251 HIS A CA 1
ATOM 2098 C C . HIS A 1 251 ? -16.398 0.586 -20.098 1.00 43.53 251 HIS A C 1
ATOM 2100 O O . HIS A 1 251 ? -16.796 1.450 -19.317 1.00 43.53 251 HIS A O 1
ATOM 2106 N N . GLU A 1 252 ? -15.533 0.870 -21.075 1.00 40.03 252 GLU A N 1
ATOM 2107 C CA . GLU A 1 252 ? -15.015 2.215 -21.353 1.00 40.03 252 GLU A CA 1
ATOM 2108 C C . GLU A 1 252 ? -16.142 3.179 -21.765 1.00 40.03 252 GLU A C 1
ATOM 2110 O O . GLU A 1 252 ? -16.180 4.324 -21.312 1.00 40.03 252 GLU A O 1
ATOM 2115 N N . GLN A 1 253 ? -17.122 2.703 -22.543 1.00 42.97 253 GLN A N 1
ATOM 2116 C CA . GLN A 1 253 ? -18.317 3.481 -22.889 1.00 42.97 253 GLN A CA 1
ATOM 2117 C C . GLN A 1 253 ? -19.188 3.799 -21.664 1.00 42.97 253 GLN A C 1
ATOM 2119 O O . GLN A 1 253 ? -19.659 4.930 -21.537 1.00 42.97 253 GLN A O 1
ATOM 2124 N N . MET A 1 254 ? -19.362 2.852 -20.732 1.00 44.47 254 MET A N 1
ATOM 2125 C CA . MET A 1 254 ? -20.084 3.109 -19.477 1.00 44.47 254 MET A CA 1
ATOM 2126 C C . MET A 1 254 ? -19.371 4.151 -18.611 1.00 44.47 254 MET A C 1
ATOM 2128 O O . MET A 1 254 ? -19.999 5.123 -18.193 1.00 44.47 254 MET A O 1
ATOM 2132 N N . ILE A 1 255 ? -18.061 3.997 -18.393 1.00 43.81 255 ILE A N 1
ATOM 2133 C CA . ILE A 1 255 ? -17.276 4.913 -17.555 1.00 43.81 255 ILE A CA 1
ATOM 2134 C C . ILE A 1 255 ? -17.298 6.331 -18.135 1.00 43.81 255 ILE A C 1
ATOM 2136 O O . ILE A 1 255 ? -17.573 7.283 -17.406 1.00 43.81 255 ILE A O 1
ATOM 2140 N N . ASN A 1 256 ? -17.087 6.488 -19.443 1.00 41.50 256 ASN A N 1
ATOM 2141 C CA . ASN A 1 256 ? -17.135 7.802 -20.087 1.00 41.50 256 ASN A CA 1
ATOM 2142 C C . ASN A 1 256 ? -18.525 8.454 -19.976 1.00 41.50 256 ASN A C 1
ATOM 2144 O O . ASN A 1 256 ? -18.612 9.668 -19.790 1.00 41.50 256 ASN A O 1
ATOM 2148 N N . SER A 1 257 ? -19.603 7.662 -20.010 1.00 41.00 257 SER A N 1
ATOM 2149 C CA . SER A 1 257 ? -20.965 8.171 -19.806 1.00 41.00 257 SER A CA 1
ATOM 2150 C C . SER A 1 257 ? -21.222 8.648 -18.369 1.00 41.00 257 SER A C 1
ATOM 2152 O O . SER A 1 257 ? -21.908 9.649 -18.166 1.00 41.00 257 SER A O 1
ATOM 2154 N N . ASP A 1 258 ? -20.636 7.982 -17.371 1.00 45.38 258 ASP A N 1
ATOM 2155 C CA . ASP A 1 258 ? -20.759 8.370 -15.962 1.00 45.38 258 ASP A CA 1
ATOM 2156 C C . ASP A 1 258 ? -19.892 9.595 -15.630 1.00 45.38 258 ASP A C 1
ATOM 2158 O O . ASP A 1 258 ? -20.298 10.450 -14.841 1.00 45.38 258 ASP A O 1
ATOM 2162 N N . TYR A 1 259 ? -18.728 9.735 -16.273 1.00 38.16 259 TYR A N 1
ATOM 2163 C CA . TYR A 1 259 ? -17.916 10.953 -16.194 1.00 38.16 259 TYR A CA 1
ATOM 2164 C C . TYR A 1 259 ? -18.645 12.165 -16.786 1.00 38.16 259 TYR A C 1
ATOM 2166 O O . TYR A 1 259 ? -18.677 13.211 -16.141 1.00 38.16 259 TYR A O 1
ATOM 2174 N N . GLN A 1 260 ? -19.285 12.024 -17.952 1.00 41.22 260 GLN A N 1
ATOM 2175 C CA . GLN A 1 260 ? -20.052 13.114 -18.574 1.00 41.22 260 GLN A CA 1
ATOM 2176 C C . GLN A 1 260 ? -21.260 13.537 -17.730 1.00 41.22 260 GLN A C 1
ATOM 2178 O O . GLN A 1 260 ? -21.453 14.728 -17.499 1.00 41.22 260 GLN A O 1
ATOM 2183 N N . LYS A 1 261 ? -22.016 12.582 -17.173 1.00 45.69 261 LYS A N 1
ATOM 2184 C CA . LYS A 1 261 ? -23.123 12.887 -16.247 1.00 45.69 261 LYS A CA 1
ATOM 2185 C C . LYS A 1 261 ? -22.656 13.617 -14.990 1.00 45.69 261 LYS A C 1
ATOM 2187 O O . LYS A 1 261 ? -23.345 14.503 -14.494 1.00 45.69 261 LYS A O 1
ATOM 2192 N N . ASN A 1 262 ? -21.489 13.255 -14.457 1.00 42.47 262 ASN A N 1
ATOM 2193 C CA . ASN A 1 262 ? -20.922 13.942 -13.299 1.00 42.47 262 ASN A CA 1
ATOM 2194 C C . ASN A 1 262 ? -20.434 15.357 -13.642 1.00 42.47 262 ASN A C 1
ATOM 2196 O O . ASN A 1 262 ? -20.602 16.254 -12.820 1.00 42.47 262 ASN A O 1
ATOM 2200 N N . GLU A 1 263 ? -19.883 15.594 -14.835 1.00 43.00 263 GLU A N 1
ATOM 2201 C CA . GLU A 1 263 ? -19.553 16.952 -15.290 1.00 43.00 263 GLU A CA 1
ATOM 2202 C C . GLU A 1 263 ? -20.802 17.823 -15.481 1.00 43.00 263 GLU A C 1
ATOM 2204 O O . GLU A 1 263 ? -20.788 18.988 -15.076 1.00 43.00 263 GLU A O 1
ATOM 2209 N N . GLU A 1 264 ? -21.894 17.273 -16.019 1.00 46.03 264 GLU A N 1
ATOM 2210 C CA . GLU A 1 264 ? -23.177 17.979 -16.152 1.00 46.03 264 GLU A CA 1
ATOM 2211 C C . GLU A 1 264 ? -23.767 18.340 -14.780 1.00 46.03 264 GLU A C 1
ATOM 2213 O O . GLU A 1 264 ? -24.073 19.508 -14.542 1.00 46.03 264 GLU A O 1
ATOM 2218 N N . ASN A 1 265 ? -23.786 17.403 -13.826 1.00 44.84 265 ASN A N 1
ATOM 2219 C CA . ASN A 1 265 ? -24.255 17.661 -12.457 1.00 44.84 265 ASN A CA 1
ATOM 2220 C C . ASN A 1 265 ? -23.407 18.721 -11.728 1.00 44.84 265 ASN A C 1
ATOM 2222 O O . ASN A 1 265 ? -23.944 19.603 -11.061 1.00 44.84 265 ASN A O 1
ATOM 2226 N N . ILE A 1 266 ? -22.077 18.690 -11.887 1.00 46.25 266 ILE A N 1
ATOM 2227 C CA . ILE A 1 266 ? -21.171 19.701 -11.310 1.00 46.25 266 ILE A CA 1
ATOM 2228 C C . ILE A 1 266 ? -21.390 21.077 -11.958 1.00 46.25 266 ILE A C 1
ATOM 2230 O O . ILE A 1 266 ? -21.203 22.115 -11.314 1.00 46.25 266 ILE A O 1
ATOM 2234 N N . SER A 1 267 ? -21.768 21.109 -13.234 1.00 50.75 267 SER A N 1
ATOM 2235 C CA . SER A 1 267 ? -22.075 22.341 -13.962 1.00 50.75 267 SER A CA 1
ATOM 2236 C C . SER A 1 267 ? -23.412 22.936 -13.512 1.00 50.75 267 SER A C 1
ATOM 2238 O O . SER A 1 267 ? -23.490 24.142 -13.267 1.00 50.75 267 SER A O 1
ATOM 2240 N N . GLU A 1 268 ? -24.431 22.098 -13.314 1.00 52.28 268 GLU A N 1
ATOM 2241 C CA . GLU A 1 268 ? -25.741 22.489 -12.782 1.00 52.28 268 GLU A CA 1
ATOM 2242 C C . GLU A 1 268 ? -25.657 22.973 -11.326 1.00 52.28 268 GLU A C 1
ATOM 2244 O O . GLU A 1 268 ? -26.178 24.046 -11.015 1.00 52.28 268 GLU A O 1
ATOM 2249 N N . GLU A 1 269 ? -24.908 22.289 -10.453 1.00 52.22 269 GLU A N 1
ATOM 2250 C CA . GLU A 1 269 ? -24.681 22.737 -9.070 1.00 52.22 269 GLU A CA 1
ATOM 2251 C C . GLU A 1 269 ? -23.934 24.078 -9.005 1.00 52.22 269 GLU A C 1
ATOM 2253 O O . GLU A 1 269 ? -24.216 24.916 -8.143 1.00 52.22 269 GLU A O 1
ATOM 2258 N N . LYS A 1 270 ? -22.992 24.334 -9.923 1.00 51.69 270 LYS A N 1
ATOM 2259 C CA . LYS A 1 270 ? -22.306 25.635 -10.019 1.00 51.69 270 LYS A CA 1
ATOM 2260 C C . LYS A 1 270 ? -23.237 26.747 -10.498 1.00 51.69 270 LYS A C 1
ATOM 2262 O O . LYS A 1 270 ? -23.142 27.867 -9.996 1.00 51.69 270 LYS A O 1
ATOM 2267 N N . LEU A 1 271 ? -24.145 26.452 -11.428 1.00 52.31 271 LEU A N 1
ATOM 2268 C CA . LEU A 1 271 ? -25.149 27.404 -11.907 1.00 52.31 271 LEU A CA 1
ATOM 2269 C C . LEU A 1 271 ? -26.176 27.731 -10.813 1.00 52.31 271 LEU A C 1
ATOM 2271 O O . LEU A 1 271 ? -26.471 28.905 -10.598 1.00 52.31 271 LEU A O 1
ATOM 2275 N N . GLN A 1 272 ? -26.644 26.735 -10.057 1.00 52.22 272 GLN A N 1
ATOM 2276 C CA . GLN A 1 272 ? -27.554 26.935 -8.923 1.00 52.22 272 GLN A CA 1
ATOM 2277 C C . GLN A 1 272 ? -26.900 27.696 -7.765 1.00 52.22 272 GLN A C 1
ATOM 2279 O O . GLN A 1 272 ? -27.527 28.578 -7.177 1.00 52.22 272 GLN A O 1
ATOM 2284 N N . ASN A 1 273 ? -25.629 27.421 -7.461 1.00 50.22 273 ASN A N 1
ATOM 2285 C CA . ASN A 1 273 ? -24.900 28.148 -6.422 1.00 50.22 273 ASN A CA 1
ATOM 2286 C C . ASN A 1 273 ? -24.608 29.605 -6.810 1.00 50.22 273 ASN A C 1
ATOM 2288 O O . ASN A 1 273 ? -24.681 30.483 -5.951 1.00 50.22 273 ASN A O 1
ATOM 2292 N N . ASN A 1 274 ? -24.352 29.893 -8.090 1.00 49.75 274 ASN A N 1
ATOM 2293 C CA . ASN A 1 274 ? -24.240 31.274 -8.568 1.00 49.75 274 ASN A CA 1
ATOM 2294 C C . ASN A 1 274 ? -25.591 32.005 -8.520 1.00 49.75 274 ASN A C 1
ATOM 2296 O O . ASN A 1 274 ? -25.645 33.130 -8.033 1.00 49.75 274 ASN A O 1
ATOM 2300 N N . TYR A 1 275 ? -26.689 31.346 -8.906 1.00 47.53 275 TYR A N 1
ATOM 2301 C CA . TYR A 1 275 ? -28.034 31.932 -8.839 1.00 47.53 275 TYR A CA 1
ATOM 2302 C C . TYR A 1 275 ? -28.467 32.253 -7.394 1.0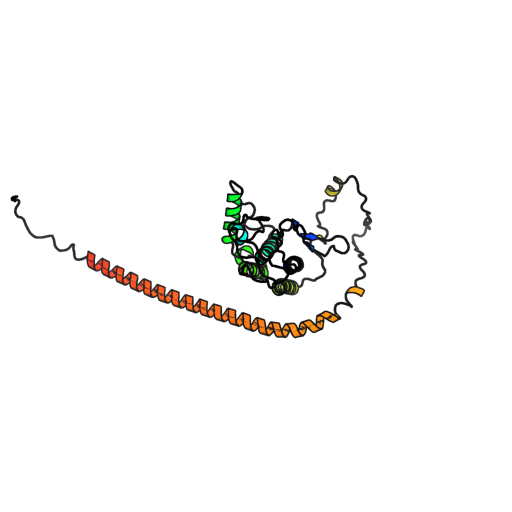0 47.53 275 TYR A C 1
ATOM 2304 O O . TYR A 1 275 ? -29.047 33.305 -7.125 1.00 47.53 275 TYR A O 1
ATOM 2312 N N . ASN A 1 276 ? -28.128 31.380 -6.439 1.00 50.47 276 ASN A N 1
ATOM 2313 C CA . ASN A 1 276 ? -28.399 31.595 -5.013 1.00 50.47 276 ASN A CA 1
ATOM 2314 C C . ASN A 1 276 ? -27.510 32.689 -4.394 1.00 50.47 276 ASN A C 1
ATOM 2316 O O . ASN A 1 276 ? -27.962 33.427 -3.515 1.00 50.47 276 ASN A O 1
ATOM 2320 N N . ASN A 1 277 ? -26.263 32.834 -4.854 1.00 50.22 277 ASN A N 1
ATOM 2321 C CA . ASN A 1 277 ? -25.377 33.916 -4.417 1.00 50.22 277 ASN A CA 1
ATOM 2322 C C . ASN A 1 277 ? -25.823 35.285 -4.948 1.00 50.22 277 ASN A C 1
ATOM 2324 O O . ASN A 1 277 ? -25.762 36.265 -4.203 1.00 50.22 277 ASN A O 1
ATOM 2328 N N . ASP A 1 278 ? -26.341 35.353 -6.176 1.00 50.75 278 ASP A N 1
ATOM 2329 C CA . ASP A 1 278 ? -26.896 36.590 -6.731 1.00 50.75 278 ASP A CA 1
ATOM 2330 C C . ASP A 1 278 ? -28.176 37.019 -5.998 1.00 50.75 278 ASP A C 1
ATOM 2332 O O . ASP A 1 278 ? -28.307 38.195 -5.651 1.00 50.75 278 ASP A O 1
ATOM 2336 N N . GLN A 1 279 ? -29.066 36.081 -5.636 1.00 53.06 279 GLN A N 1
ATOM 2337 C CA . GLN A 1 279 ? -30.250 36.403 -4.824 1.00 53.06 279 GLN A CA 1
ATOM 2338 C C . GLN A 1 279 ? -29.901 36.880 -3.405 1.00 53.06 279 GLN A C 1
ATOM 2340 O O . GLN A 1 279 ? -30.511 37.829 -2.896 1.00 53.06 279 GLN A O 1
ATOM 2345 N N . ASN A 1 280 ? -28.892 36.276 -2.772 1.00 49.84 280 ASN A N 1
ATOM 2346 C CA . ASN A 1 280 ? -28.428 36.691 -1.447 1.00 49.84 280 ASN A CA 1
ATOM 2347 C 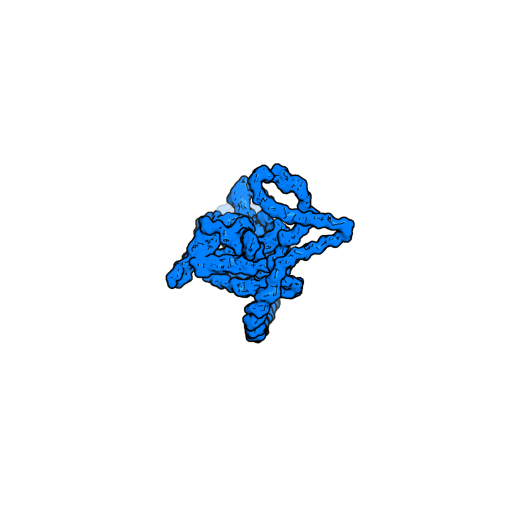C . ASN A 1 280 ? -27.741 38.067 -1.466 1.00 49.84 280 ASN A C 1
ATOM 2349 O O . ASN A 1 280 ? -27.909 38.832 -0.515 1.00 49.84 280 ASN A O 1
ATOM 2353 N N . ASN A 1 281 ? -27.051 38.426 -2.555 1.00 48.19 281 ASN A N 1
ATOM 2354 C CA . ASN A 1 281 ? -26.480 39.764 -2.741 1.00 48.19 281 ASN A CA 1
ATOM 2355 C C . ASN A 1 281 ? -27.536 40.840 -3.052 1.00 48.19 281 ASN A C 1
ATOM 2357 O O . ASN A 1 281 ? -27.394 41.986 -2.623 1.00 48.19 281 ASN A O 1
ATOM 2361 N N . THR A 1 282 ? -28.636 40.501 -3.731 1.00 50.34 282 THR A N 1
ATOM 2362 C CA . THR A 1 282 ? -29.768 41.434 -3.880 1.00 50.34 282 THR A CA 1
ATOM 2363 C C . THR A 1 282 ? -30.536 41.649 -2.571 1.00 50.34 282 THR A C 1
ATOM 2365 O O . THR A 1 282 ? -30.921 42.781 -2.275 1.00 50.34 282 THR A O 1
ATOM 2368 N N . ASN A 1 283 ? -30.688 40.614 -1.736 1.00 47.25 283 ASN A N 1
ATOM 2369 C CA . ASN A 1 283 ? -31.361 40.725 -0.434 1.00 47.25 283 ASN A CA 1
ATOM 2370 C C . ASN A 1 283 ? -30.511 41.454 0.627 1.00 47.25 283 ASN A C 1
ATOM 2372 O O . ASN A 1 283 ? -31.056 42.146 1.492 1.00 47.25 283 ASN A O 1
ATOM 2376 N N . SER A 1 284 ? -29.180 41.355 0.565 1.00 46.34 284 SER A N 1
ATOM 2377 C CA . SER A 1 284 ? -28.280 42.109 1.450 1.00 46.34 284 SER A CA 1
ATOM 2378 C C . SER A 1 284 ? -28.213 43.600 1.083 1.00 46.34 284 SER A C 1
ATOM 2380 O O . SER A 1 284 ? -28.180 44.448 1.980 1.00 46.34 284 SER A O 1
ATOM 2382 N N . ASN A 1 285 ? -28.318 43.951 -0.203 1.00 46.94 285 ASN A N 1
ATOM 2383 C CA . ASN A 1 285 ? -28.385 45.349 -0.647 1.00 46.94 285 ASN A CA 1
ATOM 2384 C C . ASN A 1 285 ? -29.735 46.027 -0.341 1.00 46.94 285 ASN A C 1
ATOM 2386 O O . ASN A 1 285 ? -29.749 47.207 0.013 1.00 46.94 285 ASN A O 1
ATOM 2390 N N . GLN A 1 286 ? -30.858 45.297 -0.361 1.00 49.81 286 GLN A N 1
ATOM 2391 C CA . GLN A 1 286 ? -32.157 45.847 0.063 1.00 49.81 286 GLN A CA 1
ATOM 2392 C C . GLN A 1 286 ? -32.241 46.093 1.582 1.00 49.81 286 GLN A C 1
ATOM 2394 O O . GLN A 1 286 ? -32.800 47.104 2.012 1.00 49.81 286 GLN A O 1
ATOM 2399 N N . ASN A 1 287 ? -31.619 45.239 2.403 1.00 46.53 287 ASN A N 1
ATOM 2400 C CA . ASN A 1 287 ? -31.556 45.438 3.858 1.00 46.53 287 ASN A CA 1
ATOM 2401 C C . ASN A 1 287 ? -30.601 46.569 4.280 1.00 46.53 287 ASN A C 1
ATOM 2403 O O . ASN A 1 287 ? -30.804 47.191 5.325 1.00 46.53 287 ASN A O 1
ATOM 2407 N N . SER A 1 288 ? -29.585 46.863 3.466 1.00 47.53 288 SER A N 1
ATOM 2408 C CA . SER A 1 288 ? -28.672 47.995 3.679 1.00 47.53 288 SER A CA 1
ATOM 2409 C C . SER A 1 288 ? -29.358 49.339 3.391 1.00 47.53 288 SER A C 1
ATOM 2411 O O . SER A 1 288 ? -29.250 50.268 4.189 1.00 47.53 288 SER A O 1
ATOM 2413 N N . GLN A 1 289 ? -30.170 49.417 2.329 1.00 47.69 289 GLN A N 1
ATOM 2414 C CA . GLN A 1 289 ? -30.910 50.636 1.965 1.00 47.69 289 GLN A CA 1
ATOM 2415 C C . GLN A 1 289 ? -32.103 50.950 2.888 1.00 47.69 289 GLN A C 1
ATOM 2417 O O . GLN A 1 289 ? -32.487 52.112 3.023 1.00 47.69 289 GLN A O 1
ATOM 2422 N N . GLN A 1 290 ? -32.678 49.960 3.581 1.00 47.81 290 GLN A N 1
ATOM 2423 C CA . GLN A 1 290 ? -33.718 50.221 4.590 1.00 47.81 290 GLN A CA 1
ATOM 2424 C C . GLN A 1 290 ? -33.160 50.709 5.935 1.00 47.81 290 GLN A C 1
ATOM 2426 O O . GLN A 1 290 ? -33.850 51.448 6.640 1.00 47.81 290 GLN A O 1
ATOM 2431 N N . LYS A 1 291 ? -31.913 50.369 6.292 1.00 46.53 291 LYS A N 1
ATOM 2432 C CA . LYS A 1 291 ? -31.294 50.862 7.534 1.00 46.53 291 LYS A CA 1
ATOM 2433 C C . LYS A 1 291 ? -30.822 52.312 7.426 1.00 46.53 291 LYS A C 1
ATOM 2435 O O . LYS A 1 291 ? -31.064 53.066 8.366 1.00 46.53 291 LYS A O 1
ATOM 2440 N N . GLU A 1 292 ? -30.283 52.742 6.284 1.00 43.28 292 GLU A N 1
ATOM 2441 C CA . GLU A 1 292 ? -29.847 54.139 6.088 1.00 43.28 292 GLU A CA 1
ATOM 2442 C C . GLU A 1 292 ? -31.010 55.147 5.991 1.00 43.28 292 GLU A C 1
ATOM 2444 O O . GLU A 1 292 ? -30.883 56.285 6.447 1.00 43.28 292 GLU A O 1
ATOM 2449 N N . ASN A 1 293 ? -32.189 54.728 5.516 1.00 43.19 293 ASN A N 1
ATOM 2450 C CA . ASN A 1 293 ? -33.380 55.591 5.486 1.00 43.19 293 ASN A CA 1
ATOM 2451 C C . ASN A 1 293 ? -34.077 55.747 6.853 1.00 43.19 293 ASN A C 1
ATOM 2453 O O . ASN A 1 293 ? -34.933 56.617 7.010 1.00 43.19 293 ASN A O 1
ATOM 2457 N N . SER A 1 294 ? -33.707 54.944 7.857 1.00 42.94 294 SER A N 1
ATOM 2458 C CA . SER A 1 294 ? -34.240 55.053 9.225 1.00 42.94 294 SER A CA 1
ATOM 2459 C C . SER A 1 294 ? -33.382 55.926 10.153 1.00 42.94 294 SER A C 1
ATOM 2461 O O . SER A 1 294 ? -33.881 56.425 11.163 1.00 42.94 294 SER A O 1
ATOM 2463 N N . SER A 1 295 ? -32.115 56.160 9.797 1.00 42.50 295 SER A N 1
ATOM 2464 C CA . SER A 1 295 ? -31.170 56.988 10.558 1.00 42.50 295 SER A CA 1
ATOM 2465 C C . SER A 1 295 ? -31.123 58.456 10.117 1.00 42.50 295 SER A C 1
ATOM 2467 O O . SER A 1 295 ? -30.723 59.297 10.911 1.00 42.50 295 SER A O 1
ATOM 2469 N N . ASN A 1 296 ? -31.604 58.798 8.915 1.00 39.22 296 ASN A N 1
ATOM 2470 C CA . ASN A 1 296 ? -31.571 60.176 8.395 1.00 39.22 296 ASN A CA 1
ATOM 2471 C C . ASN A 1 296 ? -32.825 61.027 8.683 1.00 39.22 296 ASN A C 1
ATOM 2473 O O . ASN A 1 296 ? -32.906 62.158 8.219 1.00 39.22 296 ASN A O 1
ATOM 2477 N N . ASN A 1 297 ? -33.780 60.533 9.481 1.00 42.03 297 ASN A N 1
ATOM 2478 C CA . ASN A 1 297 ? -35.000 61.272 9.854 1.00 42.03 297 ASN A CA 1
ATOM 2479 C C . ASN A 1 297 ? -35.082 61.647 11.349 1.00 42.03 297 ASN A C 1
ATOM 2481 O O . ASN A 1 297 ? -36.163 61.968 11.840 1.00 42.03 297 ASN A O 1
ATOM 2485 N N . LYS A 1 298 ? -33.964 61.616 12.093 1.00 45.06 298 LYS A N 1
ATOM 2486 C CA . LYS A 1 298 ? -33.936 62.019 13.516 1.00 45.06 298 LYS A CA 1
ATOM 2487 C C . LYS A 1 298 ? -33.081 63.244 13.861 1.00 45.06 298 LYS A C 1
ATOM 2489 O O . LYS A 1 298 ? -33.213 63.723 14.978 1.00 45.06 298 LYS A O 1
ATOM 2494 N N . ASP A 1 299 ? -32.331 63.817 12.917 1.00 42.50 299 ASP A N 1
ATOM 2495 C CA . ASP A 1 299 ? -31.402 64.930 13.208 1.00 42.50 299 ASP A CA 1
ATOM 2496 C C . ASP A 1 299 ? -31.760 66.289 12.571 1.00 42.50 299 ASP A C 1
ATOM 2498 O O . ASP A 1 299 ? -30.976 67.232 12.630 1.00 42.50 299 ASP A O 1
ATOM 2502 N N . THR A 1 300 ? -32.972 66.463 12.034 1.00 39.81 300 THR A N 1
ATOM 2503 C CA . THR A 1 300 ? -33.438 67.768 11.503 1.00 39.81 300 THR A CA 1
ATOM 2504 C C . THR A 1 300 ? -34.701 68.292 12.186 1.00 39.81 300 THR A C 1
ATOM 2506 O O . THR A 1 300 ? -35.545 68.923 11.554 1.00 39.81 300 THR A O 1
ATOM 2509 N N . GLY A 1 301 ? -34.844 68.038 13.489 1.00 40.06 301 GLY A N 1
ATOM 2510 C CA . GLY A 1 301 ? -36.023 68.438 14.260 1.00 40.06 301 GLY A CA 1
ATOM 2511 C C . GLY A 1 301 ? -35.737 68.804 15.713 1.00 40.06 301 GLY A C 1
ATOM 2512 O O . GLY A 1 301 ? -36.510 68.420 16.576 1.00 40.06 301 GLY A O 1
ATOM 2513 N N . SER A 1 302 ? -34.627 69.488 16.017 1.00 37.09 302 SER A N 1
ATOM 2514 C CA . SER A 1 302 ? -34.434 70.117 17.338 1.00 37.09 302 SER A CA 1
ATOM 2515 C C . SER A 1 302 ? -33.344 71.199 17.335 1.00 37.09 302 SER A C 1
ATOM 2517 O O . SER A 1 302 ? -32.458 71.232 18.188 1.00 37.09 302 SER A O 1
ATOM 2519 N N . MET A 1 303 ? -33.418 72.130 16.390 1.00 40.81 303 MET A N 1
ATOM 2520 C CA . MET A 1 303 ? -32.927 73.486 16.619 1.00 40.81 303 MET A CA 1
ATOM 2521 C C . MET A 1 303 ? -34.058 74.437 16.243 1.00 40.81 303 MET A C 1
ATOM 2523 O O . MET A 1 303 ? -34.615 74.304 15.159 1.00 40.81 303 MET A O 1
ATOM 2527 N N . ILE A 1 304 ? -34.348 75.386 17.142 1.00 35.25 304 ILE A N 1
ATOM 2528 C CA . ILE A 1 304 ? -35.406 76.419 17.112 1.00 35.25 304 ILE A CA 1
ATOM 2529 C C . ILE A 1 304 ? -36.651 76.062 17.951 1.00 35.25 304 ILE A C 1
ATOM 2531 O O . ILE A 1 304 ? -37.650 75.584 17.429 1.00 35.25 304 ILE A O 1
ATOM 2535 N N . ALA A 1 305 ? -36.564 76.337 19.260 1.00 34.31 305 ALA A N 1
ATOM 2536 C CA . ALA A 1 305 ? -37.579 76.980 20.123 1.00 34.31 305 ALA A CA 1
ATOM 2537 C C . ALA A 1 305 ? -37.166 76.746 21.593 1.00 34.31 305 ALA A C 1
ATOM 2539 O O . ALA A 1 305 ? -37.176 75.621 22.072 1.00 34.31 305 ALA A O 1
ATOM 2540 N N . GLN A 1 306 ? -36.514 77.734 22.216 1.00 32.06 306 GLN A N 1
ATOM 2541 C CA . GLN A 1 306 ? -37.105 78.572 23.279 1.00 32.06 306 GLN A CA 1
ATOM 2542 C C . GLN A 1 306 ? -37.286 77.799 24.597 1.00 32.06 306 GLN A C 1
ATOM 2544 O O . GLN A 1 306 ? -38.066 76.867 24.699 1.00 32.06 306 GLN A O 1
ATOM 2549 N N . GLN A 1 307 ? -36.406 78.044 25.573 1.00 34.28 307 GLN A N 1
ATOM 2550 C CA . GLN A 1 307 ? -36.720 78.942 26.695 1.00 34.28 307 GLN A CA 1
ATOM 2551 C C . GLN A 1 307 ? -38.052 78.569 27.349 1.00 34.28 307 GLN A C 1
ATOM 2553 O O . GLN A 1 307 ? -39.088 78.985 26.857 1.00 34.28 307 GLN A O 1
ATOM 2558 N N . GLU A 1 308 ? -38.004 77.830 28.461 1.00 34.41 308 GLU A N 1
ATOM 2559 C CA . GLU A 1 308 ? -38.604 78.244 29.739 1.00 34.41 308 GLU A CA 1
ATOM 2560 C C . GLU A 1 308 ? -38.597 77.115 30.787 1.00 34.41 308 GLU A C 1
ATOM 2562 O O . GLU A 1 308 ? -38.859 75.952 30.504 1.00 34.41 308 GLU A O 1
ATOM 2567 N N . ASN A 1 309 ? -38.349 77.537 32.028 1.00 35.06 309 ASN A N 1
ATOM 2568 C CA . ASN A 1 309 ? -38.818 76.947 33.283 1.00 35.06 309 ASN A CA 1
ATOM 2569 C C . ASN A 1 309 ? -38.162 75.664 33.817 1.00 35.06 309 ASN A C 1
ATOM 2571 O O . ASN A 1 309 ? -38.701 74.562 33.812 1.00 35.06 309 ASN A O 1
ATOM 2575 N N . VAL A 1 310 ? -37.059 75.915 34.527 1.00 38.66 310 VAL A N 1
ATOM 2576 C CA . VAL A 1 310 ? -36.838 75.372 35.875 1.00 38.66 310 VAL A CA 1
ATOM 2577 C C . VAL A 1 310 ? -38.085 75.632 36.732 1.00 38.66 310 VAL A C 1
ATOM 2579 O O . VAL A 1 310 ? -38.378 76.799 36.990 1.00 38.66 310 VAL A O 1
ATOM 2582 N N . LYS A 1 311 ? -38.777 74.582 37.199 1.00 37.88 311 LYS A N 1
ATOM 2583 C CA . LYS A 1 311 ? -39.234 74.427 38.598 1.00 37.88 311 LYS A CA 1
ATOM 2584 C C . LYS A 1 311 ? -40.172 73.231 38.812 1.00 37.88 311 LYS A C 1
ATOM 2586 O O . LYS A 1 311 ? -41.144 73.056 38.088 1.00 37.88 311 LYS A O 1
ATOM 2591 N N . ASN A 1 312 ? -39.907 72.584 39.948 1.00 34.56 312 ASN A N 1
ATOM 2592 C CA . ASN A 1 312 ? -40.816 71.891 40.864 1.00 34.56 312 ASN A CA 1
ATOM 2593 C C . ASN A 1 312 ? -40.884 70.361 40.800 1.00 34.56 312 ASN A C 1
ATOM 2595 O O . ASN A 1 312 ? -41.690 69.763 40.093 1.00 34.56 312 ASN A O 1
ATOM 2599 N N . ASP A 1 313 ? -40.096 69.779 41.707 1.00 36.69 313 ASP A N 1
ATOM 2600 C CA . ASP A 1 313 ? -40.547 68.761 42.654 1.00 36.69 313 ASP A CA 1
ATOM 2601 C C . ASP A 1 313 ? -41.984 69.017 43.148 1.00 36.69 313 ASP A C 1
ATOM 2603 O O . ASP A 1 313 ? -42.312 70.146 43.524 1.00 36.69 313 ASP A O 1
ATOM 2607 N N . ALA A 1 314 ? -42.807 67.967 43.220 1.00 40.81 314 ALA A N 1
ATOM 2608 C CA . ALA A 1 314 ? -43.381 67.478 44.480 1.00 40.81 314 ALA A CA 1
ATOM 2609 C C . ALA A 1 314 ? -44.386 66.330 44.240 1.00 40.81 314 ALA A C 1
ATOM 2611 O O . ALA A 1 314 ? -45.420 66.536 43.608 1.00 40.81 314 ALA A O 1
ATOM 2612 N N . PHE A 1 315 ? -44.067 65.200 44.886 1.00 46.41 315 PHE A N 1
ATOM 2613 C CA . PHE A 1 315 ? -44.834 63.973 45.169 1.00 46.41 315 PHE A CA 1
ATOM 2614 C C . PHE A 1 315 ? -45.021 62.919 44.075 1.00 46.41 315 PHE A C 1
ATOM 2616 O O . PHE A 1 315 ? -45.743 63.160 43.085 1.00 46.41 315 PHE A O 1
#

pLDDT: mean 74.22, std 28.09, range [25.28, 98.88]

InterPro domains:
  IPR000719 Protein kinase domain [PF00069] (3-121)
  IPR000719 Protein kinase domain [PS50011] (1-172)
  IPR008271 Serine/threonine-protein kinase, active site [PS00108] (18-30)
  IPR011009 Protein kinase-like domain superfamily [SSF56112] (2-184)
  IPR050235 Casein kinase 1/Serine/threonine-protein kinase-like [PTHR11909] (1-290)

=== Feature glossary ===
The record interleaves many kinds of information about one protein. Here is each kind framed as the question it answers.

Q: What are the backbone torsion angles?
A: φ (phi) and ψ (psi) are the two rotatable backbone dihedrals per residue: φ is the C(i-1)–N–Cα–C torsion, ψ is the N–Cα–C–N(i+1) torsion, both in degrees on (−180°, 180°]. α-helical residues cluster near (−60°, −45°); β-strand residues near (−120°, +130°). A Ramachandran plot is simply a scatter of (φ, ψ) for every residue.

Q: What is the amino-acid chain?
A: This is the polypeptide sequence — one letter per residue, N-terminus first. Length ranges from a few dozen residues for small domains to over a thousand for large multi-domain proteins.

Q: How mobile is each atom in the crystal?
A: For experimental (PDB) structures, the B-factor (temperature factor) quantifies the positional spread of each atom in the crystal — a combination of thermal vibration and static disorder — in units of Å². High B-factors mark flexible loops or poorly resolved regions; low B-factors mark the rigid, well-ordered core.

Q: Are the domains correctly placed relative to each other?
A: Predicted Aligned Error (PAE) is an AlphaFold confidence matrix: entry (i, j) is the expected error in the position of residue j, in ångströms, when the prediction is superimposed on the true structure at residue i. Low PAE within a block of residues means that block is internally rigid and well-predicted; high PAE between two blocks means their relative placement is uncertain even if each block individually is confident.

Q: How confident is the AlphaFold model at each residue?
A: pLDDT is the predicted lDDT-Cα score: AlphaFold's confidence that the local environment of each residue (all inter-atomic distances within 15 Å) is correctly placed. It is a per-residue number between 0 and 100, with higher meaning more reliable.

Q: What family and function is it annotated with?
A: Functional annotations link the protein to curated databases. InterPro entries identify conserved domains and families by matching the sequence again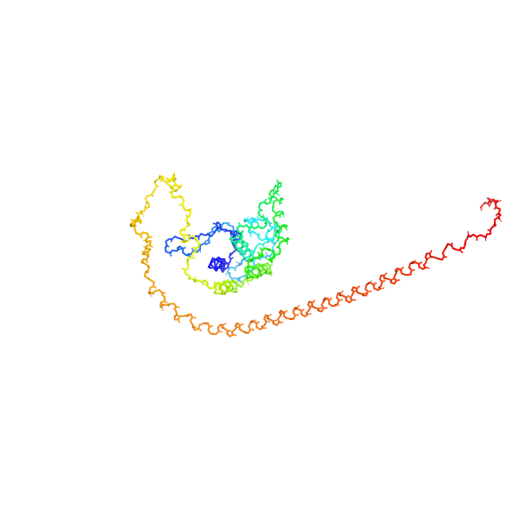st member-database signatures (Pfam, PROSITE, CDD, …). Gene Ontology (GO) terms describe molecular function, biological process, and cellular component in a controlled vocabulary. CATH places the structure in a hierarchical fold classification (Class/Architecture/Topology/Homologous-superfamily). The organism is the source species.

Q: How big and how compact is the whole molecule?
A: Three whole-structure scalars: the radius of gyration (RMS distance of Cα from centroid, in Å), the count of Cα–Cα contacts (pairs closer than 8 Å and separated by more than four residues in sequence — i.e. tertiary, not local, contacts), and the bounding-box dimensions. Together they distinguish compact globular folds from extended fibres or disordered chains.

Q: What known structures does this most resemble?
A: The Foldseek neighbor list gives the closest experimentally determined structures in the PDB, ranked by structural alignment. TM-score near 1 means near-identical fold; near 0.3 means only rough topology match. This is how one finds what a novel AlphaFold prediction most resembles in the solved-structure universe.

Q: Which residues are buried vs exposed?
A: SASA measures how much of the protein is reachable by solvent. It is computed by rolling a water-sized probe over the atomic surface and summing the exposed area (Å²). Per-residue SASA distinguishes core (buried, low SASA) from surface (exposed, high SASA) residues; total SASA is a whole-molecule size measure.

Q: Which residues are in helices, strands, or loops?
A: Eight-state secondary structure (DSSP): H is the canonical α-helix, G the tighter 3₁₀-helix, I the wider π-helix; E/B are β-structure, T and S are turns and bends, and '-' is everything else. DSSP derives these from the pattern of main-chain N–H···O=C hydrogen bonds, not from the sequence.

Q: Where is each backbone atom in 3D?
A: Structure coordinates are given as an mmCIF _atom_site loop: one row per atom with element, residue name, chain id, sequence number, and x/y/z position in Å. Only the four main-chain atoms per residue are included here; side chains are omitted to keep the record compact.

Q: What if only a Cα trace is available?
A: Three-state secondary structure (P-SEA) collapses the eight DSSP classes into helix (a), strand (b), and coil (c). P-SEA assigns these from Cα geometry alone — distances and angles — without requiring backbone oxygens, so it works on any Cα trace.

Q: What do the rendered images show?
A: The six renders are orthographic views along the three Cartesian axes in both directions. Representation (cartoon, sticks, or surface) and color scheme (sequence-rainbow or by-chain) vary across proteins so the training set covers all the common visualization conventions.

Q: What does the local fold look like, residue by residue?
A: Foldseek's 3Di representation compresses backbone geometry into a per-residue letter drawn from a learned twenty-state alphabet. It captures the tertiary interaction pattern around each residue — which residues are packed against it in space, regardless of where they are in sequence.

Q: What do the diagnostic plots show?
A: The contact map is a binary N×N matrix image: pixel (i, j) is dark where Cα_i and Cα_j are within 8 Å and |i−j|>4. Because the |i−j|>4 filter removes local helical contacts, off-diagonal stripes parallel to the main diagonal indicate parallel β-sheets; stripes perpendicular to it indicate antiparallel β-sheets. The Ramachandran plot scatters every residue's (φ, ψ) pair against the sterically allowed regions. The PAE heatmap renders the predicted-aligned-error matrix.